Protein AF-A0A497Q535-F1 (afdb_monomer_lite)

Radius of gyration: 30.74 Å; chains: 1; bounding box: 78×34×90 Å

Secondary structure (DSSP, 8-state):
---SSEEE---HHHHHHHHHHHHHHHHHHHHHHHHHTTSTTT-HHHHHHHHHHHHHHHHHHHHHHHHHHHTTEEEPPP--EEEEEEE-HHHHHHHHHHHHHHTTTTS----HHHHHHHHHHHHHHHHHHHHHHHH-GGGGGGHHHHHHHHHHHHHHHHHHHHHHHS--HHHHHT----HHHHHHHHHHHHT-TTEEEEEEEEEEEEETTEEEEEEEEEEEEETT-TTTEEEEEEEETTEEEEEEEEETTT--EEEEE-SS-HHHHHHHHHHHHHHHHHHHHT-THHHHHHHHHTT---SSGGGG---------

Sequence (313 aa):
MEDGPVTYTSLTRYYAVLFMALLVLGLVGLDLARYGLVVLGLDPAMWLAESIAVLLCVTITSAVIANRMRGLLSYSEPEWRFEVREVSLREYSSMVHEYRRAYVHMLRHVDLPLLVTAAVVAVTAVLFPFGLLSVSPYSLQYAPLVFGVLVIVYGLVVSRFAYRAFPTAASEALSFTPVSSLRHGVQLLSHNPAISWWGVRVRIGEHEGYFTLRDATPLGRIEGIEANVEVEIQMEGSQPALARARIVSTGEVFETEIRDSPAEALRETLVRAVIAYAKSCRDPSIVADSASDLGIQTSTELISFREPDGSKE

Structure (mmCIF, N/CA/C/O backbone):
data_AF-A0A497Q535-F1
#
_entry.id   AF-A0A497Q535-F1
#
loop_
_atom_site.group_PDB
_atom_site.id
_atom_site.type_symbol
_atom_site.label_atom_id
_atom_site.label_alt_id
_atom_site.label_comp_id
_atom_site.label_asym_id
_atom_site.label_entity_id
_atom_site.label_seq_id
_atom_site.pdbx_PDB_ins_code
_atom_site.Cartn_x
_atom_site.Cartn_y
_atom_site.Cartn_z
_atom_site.occupancy
_atom_site.B_iso_or_equiv
_atom_site.auth_seq_id
_atom_site.auth_comp_id
_atom_site.auth_asym_id
_atom_site.auth_atom_id
_atom_site.pdbx_PDB_model_num
ATOM 1 N N . MET A 1 1 ? -26.536 -10.804 -15.332 1.00 39.44 1 MET A N 1
ATOM 2 C CA . MET A 1 1 ? -26.208 -11.174 -13.941 1.00 39.44 1 MET A CA 1
ATOM 3 C C . MET A 1 1 ? -24.893 -10.484 -13.630 1.00 39.44 1 MET A C 1
ATOM 5 O O . MET A 1 1 ? -23.843 -11.057 -13.882 1.00 39.44 1 MET A O 1
ATOM 9 N N . GLU A 1 2 ? -24.974 -9.212 -13.245 1.00 45.31 2 GLU A N 1
ATOM 10 C CA . GLU A 1 2 ? -23.840 -8.294 -13.029 1.00 45.31 2 GLU A CA 1
ATOM 11 C C . GLU A 1 2 ? -24.088 -7.437 -11.773 1.00 45.31 2 GLU A C 1
ATOM 13 O O . GLU A 1 2 ? -23.758 -6.260 -11.753 1.00 45.31 2 GLU A O 1
ATOM 18 N N . ASP A 1 3 ? -24.679 -8.000 -10.718 1.00 54.44 3 ASP A N 1
ATOM 19 C CA . ASP A 1 3 ? -25.081 -7.201 -9.546 1.00 54.44 3 ASP A CA 1
ATOM 20 C C . ASP A 1 3 ? -24.072 -7.276 -8.386 1.00 54.44 3 ASP A C 1
ATOM 22 O O . ASP A 1 3 ? -24.399 -6.982 -7.247 1.00 54.44 3 ASP A O 1
ATOM 26 N N . GLY A 1 4 ? -22.808 -7.612 -8.666 1.00 63.75 4 GLY A N 1
ATOM 27 C CA . GLY A 1 4 ? -21.749 -7.490 -7.663 1.00 63.75 4 GLY A CA 1
ATOM 28 C C . GLY A 1 4 ? -21.353 -6.018 -7.431 1.00 63.75 4 GLY A C 1
ATOM 29 O O . GLY A 1 4 ? -21.356 -5.233 -8.380 1.00 63.75 4 GLY A O 1
ATOM 30 N N . PRO A 1 5 ? -20.901 -5.626 -6.221 1.00 71.12 5 PRO A N 1
ATOM 31 C CA . PRO A 1 5 ? -20.499 -4.248 -5.882 1.00 71.12 5 PRO A CA 1
ATOM 32 C C . PRO A 1 5 ? -19.316 -3.706 -6.705 1.00 71.12 5 PRO A C 1
ATOM 34 O O . PRO A 1 5 ? -18.979 -2.521 -6.624 1.00 71.12 5 PRO A O 1
ATOM 37 N N . VAL A 1 6 ? -18.670 -4.564 -7.501 1.00 74.50 6 VAL A N 1
ATOM 38 C CA . VAL A 1 6 ? -17.557 -4.206 -8.378 1.00 74.50 6 VAL A CA 1
ATOM 39 C C . VAL A 1 6 ? -17.853 -4.617 -9.804 1.00 74.50 6 VAL A C 1
ATOM 41 O O . VAL A 1 6 ? -17.961 -5.802 -10.117 1.00 74.50 6 VAL A O 1
ATOM 44 N N . THR A 1 7 ? -17.890 -3.625 -10.689 1.00 76.75 7 THR A N 1
ATOM 45 C CA . THR A 1 7 ? -17.967 -3.857 -12.129 1.00 76.75 7 THR A CA 1
ATOM 46 C C . THR A 1 7 ? -16.582 -3.695 -12.749 1.00 76.75 7 THR A C 1
ATOM 48 O O . THR A 1 7 ? -15.880 -2.695 -12.557 1.00 76.75 7 THR A O 1
ATOM 51 N N . TYR A 1 8 ? -16.158 -4.712 -13.500 1.00 72.88 8 TYR A N 1
ATOM 52 C CA . TYR A 1 8 ? -14.887 -4.696 -14.216 1.00 72.88 8 TYR A CA 1
ATOM 53 C C . TYR A 1 8 ? -15.137 -4.296 -15.665 1.00 72.88 8 TYR A C 1
ATOM 55 O O . TYR A 1 8 ? -15.631 -5.085 -16.467 1.00 72.88 8 TYR A O 1
ATOM 63 N N . THR A 1 9 ? -14.748 -3.079 -16.036 1.00 78.31 9 THR A N 1
ATOM 64 C CA . THR A 1 9 ? -14.637 -2.739 -17.456 1.00 78.31 9 THR A CA 1
ATOM 65 C C . THR A 1 9 ? -13.397 -3.400 -18.062 1.00 78.31 9 THR A C 1
ATOM 67 O O . THR A 1 9 ? -12.381 -3.615 -17.399 1.00 78.31 9 THR A O 1
ATOM 70 N N . SER A 1 10 ? -13.475 -3.760 -19.346 1.00 81.25 10 SER A N 1
ATOM 71 C CA . SER A 1 10 ? -12.372 -4.428 -20.043 1.00 81.25 10 SER A CA 1
ATOM 72 C C . SER A 1 10 ? -11.093 -3.576 -20.034 1.00 81.25 10 SER A C 1
ATOM 74 O O . SER A 1 10 ? -11.033 -2.501 -20.632 1.00 81.25 10 SER A O 1
ATOM 76 N N . LEU A 1 11 ? -10.035 -4.098 -19.407 1.00 85.56 11 LEU A N 1
ATOM 77 C CA . LEU A 1 11 ? -8.715 -3.458 -19.325 1.00 85.56 11 LEU A CA 1
ATOM 78 C C . LEU A 1 11 ? -7.833 -3.705 -20.564 1.00 85.56 11 LEU A C 1
ATOM 80 O O . LEU A 1 11 ? -6.750 -3.130 -20.679 1.00 85.56 11 LEU A O 1
ATOM 84 N N . THR A 1 12 ? -8.280 -4.533 -21.515 1.00 88.19 12 THR A N 1
ATOM 85 C CA . THR A 1 12 ? -7.479 -5.006 -22.659 1.00 88.19 12 THR A CA 1
ATOM 86 C C . THR A 1 12 ? -6.885 -3.866 -23.487 1.00 88.19 12 THR A C 1
ATOM 88 O O . THR A 1 12 ? -5.721 -3.925 -23.879 1.00 88.19 12 THR A O 1
ATOM 91 N N . ARG A 1 13 ? -7.650 -2.788 -23.708 1.00 89.56 13 ARG A N 1
ATOM 92 C CA . ARG A 1 13 ? -7.179 -1.617 -24.470 1.00 89.56 13 ARG A CA 1
ATOM 93 C C . ARG A 1 13 ? -5.983 -0.941 -23.799 1.00 89.56 13 ARG A C 1
ATOM 95 O O . ARG A 1 13 ? -5.048 -0.544 -24.483 1.00 89.56 13 ARG A O 1
ATOM 102 N N . TYR A 1 14 ? -5.977 -0.856 -22.472 1.00 90.19 14 TYR A N 1
ATOM 103 C CA . TYR A 1 14 ? -4.883 -0.232 -21.732 1.00 90.19 14 TYR A CA 1
ATOM 104 C C . TYR A 1 14 ? -3.646 -1.117 -21.668 1.00 90.19 14 TYR A C 1
ATOM 106 O O . TYR A 1 14 ? -2.541 -0.594 -21.758 1.00 90.19 14 TYR A O 1
ATOM 114 N N . TYR A 1 15 ? -3.810 -2.441 -21.591 1.00 91.94 15 TYR A N 1
ATOM 115 C CA . TYR A 1 15 ? -2.679 -3.359 -21.741 1.00 91.94 15 TYR A CA 1
ATOM 116 C C . TYR A 1 15 ? -2.015 -3.216 -23.115 1.00 91.94 15 TYR A C 1
ATOM 118 O O . TYR A 1 15 ? -0.790 -3.167 -23.187 1.00 91.94 15 TYR A O 1
ATOM 126 N N . ALA A 1 16 ? -2.802 -3.072 -24.187 1.00 93.44 16 ALA A N 1
ATOM 127 C CA . ALA A 1 16 ? -2.270 -2.821 -25.525 1.00 93.44 16 ALA A CA 1
ATOM 128 C C . ALA A 1 16 ? -1.540 -1.468 -25.612 1.00 93.44 16 ALA A C 1
ATOM 130 O O . ALA A 1 16 ? -0.423 -1.409 -26.121 1.00 93.44 16 ALA A O 1
ATOM 131 N N . VAL A 1 17 ? -2.124 -0.393 -25.067 1.00 94.94 17 VAL A N 1
ATOM 132 C CA . VAL A 1 17 ? -1.485 0.936 -25.028 1.00 94.94 17 VAL A CA 1
ATOM 133 C C . VAL A 1 17 ? -0.189 0.911 -24.215 1.00 94.94 17 VAL A C 1
ATOM 135 O O . VAL A 1 17 ? 0.820 1.435 -24.679 1.00 94.94 17 VAL A O 1
ATOM 138 N N . LEU A 1 18 ? -0.186 0.272 -23.040 1.00 94.88 18 LEU A N 1
ATOM 139 C CA . LEU A 1 18 ? 1.007 0.107 -22.209 1.00 94.88 18 LEU A CA 1
ATOM 140 C C . LEU A 1 18 ? 2.099 -0.646 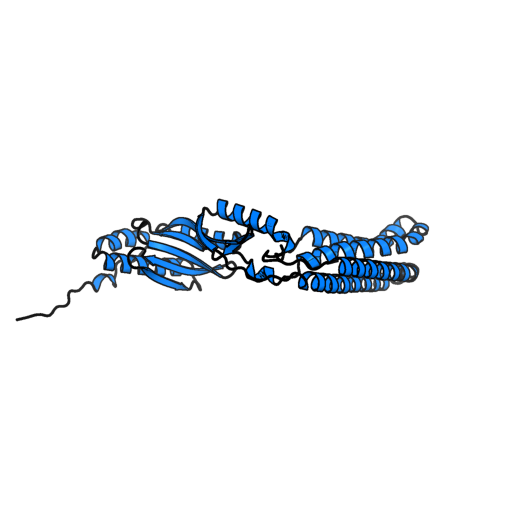-22.966 1.00 94.88 18 LEU A C 1
ATOM 142 O O . LEU A 1 18 ? 3.237 -0.192 -23.011 1.00 94.88 18 LEU A O 1
ATOM 146 N N . PHE A 1 19 ? 1.748 -1.770 -23.587 1.00 95.75 19 PHE A N 1
ATOM 147 C CA . PHE A 1 19 ? 2.687 -2.575 -24.357 1.00 95.75 19 PHE A CA 1
ATOM 148 C C . PHE A 1 19 ? 3.310 -1.776 -25.508 1.00 95.75 19 PHE A C 1
ATOM 150 O O . PHE A 1 19 ? 4.532 -1.735 -25.634 1.00 95.75 19 PHE A O 1
ATOM 157 N N . MET A 1 20 ? 2.489 -1.074 -26.293 1.00 97.06 20 MET A N 1
ATOM 158 C CA . MET A 1 20 ? 2.971 -0.230 -27.389 1.00 97.06 20 MET A CA 1
ATOM 159 C C . MET A 1 20 ? 3.859 0.915 -26.888 1.00 97.06 20 MET A C 1
ATOM 161 O O . MET A 1 20 ? 4.908 1.170 -27.474 1.00 97.06 20 MET A O 1
ATOM 165 N N . ALA A 1 21 ? 3.487 1.573 -25.787 1.00 96.50 21 ALA A N 1
ATOM 166 C CA . ALA A 1 21 ? 4.286 2.643 -25.195 1.00 96.50 21 ALA A CA 1
ATOM 167 C C . ALA A 1 21 ? 5.658 2.140 -24.718 1.00 96.50 21 ALA A C 1
ATOM 169 O O . ALA A 1 21 ? 6.674 2.777 -24.991 1.00 96.50 21 ALA A O 1
ATOM 170 N N . LEU A 1 22 ? 5.703 0.980 -24.054 1.00 97.25 22 LEU A N 1
ATOM 171 C CA . LEU A 1 22 ? 6.956 0.372 -23.606 1.00 97.25 22 LEU A CA 1
ATOM 172 C C . LEU A 1 22 ? 7.838 -0.065 -24.778 1.00 97.25 22 LEU A C 1
ATOM 174 O O . LEU A 1 22 ? 9.047 0.137 -24.714 1.00 97.25 22 LEU A O 1
ATOM 178 N N . LEU A 1 23 ? 7.259 -0.603 -25.856 1.00 96.94 23 LEU A N 1
ATOM 179 C CA . LEU A 1 23 ? 8.013 -0.929 -27.069 1.00 96.94 23 LEU A CA 1
ATOM 180 C C . LEU A 1 23 ? 8.641 0.316 -27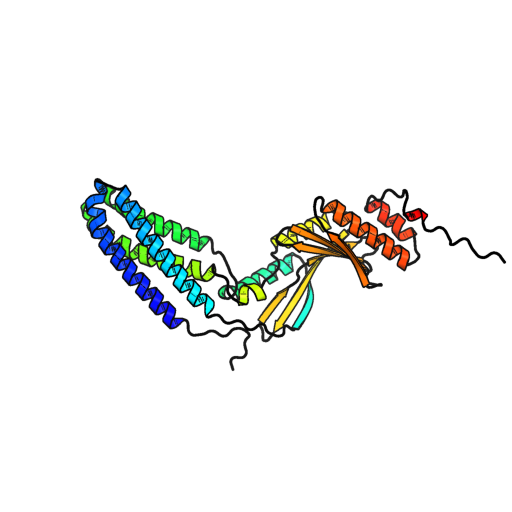.699 1.00 96.94 23 LEU A C 1
ATOM 182 O O . LEU A 1 23 ? 9.832 0.307 -28.000 1.00 96.94 23 LEU A O 1
ATOM 186 N N . VAL A 1 24 ? 7.869 1.394 -27.865 1.00 97.38 24 VAL A N 1
ATOM 187 C CA . VAL A 1 24 ? 8.379 2.655 -28.425 1.00 97.38 24 VAL A CA 1
ATOM 188 C C . VAL A 1 24 ? 9.492 3.226 -27.546 1.00 97.38 24 VAL A C 1
ATOM 190 O O . VAL A 1 24 ? 10.554 3.562 -28.061 1.00 97.38 24 VAL A O 1
ATOM 193 N N . LEU A 1 25 ? 9.303 3.281 -26.224 1.00 96.25 25 LEU A N 1
ATOM 194 C CA . LEU A 1 25 ? 10.328 3.785 -25.303 1.00 96.25 25 LEU A CA 1
ATOM 195 C C . LEU A 1 25 ? 11.566 2.879 -25.244 1.00 96.25 25 LEU A C 1
ATOM 197 O O . LEU A 1 25 ? 12.679 3.383 -25.126 1.00 96.25 25 LEU A O 1
ATOM 201 N N . GLY A 1 26 ? 11.399 1.562 -25.383 1.00 96.19 26 GLY A N 1
ATOM 202 C CA . GLY A 1 26 ? 12.509 0.620 -25.510 1.00 96.19 26 GLY A CA 1
ATOM 203 C C . GLY A 1 26 ? 13.321 0.842 -26.788 1.00 96.19 26 GLY A C 1
ATOM 204 O O . GLY A 1 26 ? 14.549 0.820 -26.738 1.00 96.19 26 GLY A O 1
ATOM 205 N N . LEU A 1 27 ? 12.657 1.120 -27.917 1.00 96.81 27 LEU A N 1
ATOM 206 C CA . LEU A 1 27 ? 13.319 1.473 -29.179 1.00 96.81 27 LEU A CA 1
ATOM 207 C C . LEU A 1 27 ? 14.042 2.822 -29.094 1.00 96.81 27 LEU A C 1
ATOM 209 O O . LEU A 1 27 ? 15.171 2.925 -29.565 1.00 96.81 27 LEU A O 1
ATOM 213 N N . VAL A 1 28 ? 13.433 3.827 -28.455 1.00 94.94 28 VAL A N 1
ATOM 214 C CA . VAL A 1 28 ? 14.083 5.121 -28.182 1.00 94.94 28 VAL A CA 1
ATOM 215 C C . VAL A 1 28 ? 15.311 4.930 -27.294 1.00 94.94 28 VAL A C 1
ATOM 217 O O . VAL A 1 28 ? 16.370 5.466 -27.598 1.00 94.94 28 VAL A O 1
ATOM 220 N N . GLY A 1 29 ? 15.203 4.129 -26.230 1.00 93.94 29 GLY A N 1
ATOM 221 C CA . GLY A 1 29 ? 16.333 3.811 -25.359 1.00 93.94 29 GLY A CA 1
ATOM 222 C C . GLY A 1 29 ? 17.455 3.086 -26.102 1.00 93.94 29 GLY A C 1
ATOM 223 O O . GLY A 1 29 ? 18.624 3.402 -25.908 1.00 93.94 29 GLY A O 1
ATOM 224 N N . LEU A 1 30 ? 17.109 2.152 -26.989 1.00 94.62 30 LEU A N 1
ATOM 225 C CA . LEU A 1 30 ? 18.071 1.463 -27.847 1.00 94.62 30 LEU A CA 1
ATOM 226 C C . LEU A 1 30 ? 18.795 2.441 -28.779 1.00 94.62 30 LEU A C 1
ATOM 228 O O . LEU A 1 30 ? 20.015 2.362 -28.899 1.00 94.62 30 LEU A O 1
ATOM 232 N N . ASP A 1 31 ? 18.069 3.345 -29.436 1.00 93.75 31 ASP A N 1
ATOM 233 C CA . ASP A 1 31 ? 18.665 4.331 -30.339 1.00 93.75 31 ASP A CA 1
ATOM 234 C C . ASP A 1 31 ? 19.577 5.300 -29.577 1.00 93.75 31 ASP A C 1
ATOM 236 O O . ASP A 1 31 ? 20.737 5.479 -29.939 1.00 93.75 31 ASP A O 1
ATOM 240 N N . LEU A 1 32 ? 19.110 5.807 -28.434 1.00 91.94 32 LEU A N 1
ATOM 241 C CA . LEU A 1 32 ? 19.900 6.651 -27.542 1.00 91.94 32 LEU A CA 1
ATOM 242 C C . LEU A 1 32 ? 21.183 5.945 -27.086 1.00 91.94 32 LEU A C 1
ATOM 244 O O . LEU A 1 32 ? 22.266 6.518 -27.160 1.00 91.94 32 LEU A O 1
ATOM 248 N N . ALA A 1 33 ? 21.096 4.669 -26.708 1.00 91.69 33 ALA A N 1
ATOM 249 C CA . ALA A 1 33 ? 22.262 3.887 -26.317 1.00 91.69 33 ALA A CA 1
ATOM 250 C C . ALA A 1 33 ? 23.247 3.647 -27.465 1.00 91.69 33 ALA A C 1
ATOM 252 O O . ALA A 1 33 ? 24.448 3.571 -27.218 1.00 91.69 33 ALA A O 1
ATOM 253 N N . ARG A 1 34 ? 22.799 3.575 -28.724 1.00 90.44 34 ARG A N 1
ATOM 254 C CA . ARG A 1 34 ? 23.726 3.481 -29.865 1.00 90.44 34 ARG A CA 1
ATOM 255 C C . ARG A 1 34 ? 24.614 4.714 -29.987 1.00 90.44 34 ARG A C 1
ATOM 257 O O . ARG A 1 34 ? 25.789 4.553 -30.297 1.00 90.44 34 ARG A O 1
ATOM 264 N N . TYR A 1 35 ? 24.077 5.908 -29.746 1.00 87.00 35 TYR A N 1
ATOM 265 C CA . TYR A 1 35 ? 24.844 7.152 -29.844 1.00 87.00 35 TYR A CA 1
ATOM 266 C C . TYR A 1 35 ? 25.603 7.466 -28.552 1.00 87.00 35 TYR A C 1
ATOM 268 O O . TYR A 1 35 ? 26.806 7.721 -28.595 1.00 87.00 35 TYR A O 1
ATOM 276 N N . GLY A 1 36 ? 24.935 7.381 -27.400 1.00 84.75 36 GLY A N 1
ATOM 277 C CA . GLY A 1 36 ? 25.512 7.728 -26.100 1.00 84.75 36 GLY A CA 1
ATOM 278 C C . GLY A 1 36 ? 26.689 6.833 -25.708 1.00 84.75 36 GLY A C 1
ATOM 279 O O . GLY A 1 36 ? 27.683 7.308 -25.160 1.00 84.75 36 GLY A O 1
ATOM 280 N N . LEU A 1 37 ? 26.649 5.542 -26.063 1.00 84.31 37 LEU A N 1
ATOM 281 C CA . LEU A 1 37 ? 27.722 4.613 -25.700 1.00 84.31 37 LEU A CA 1
ATOM 282 C C . LEU A 1 37 ? 29.021 4.815 -26.490 1.00 84.31 37 LEU A C 1
ATOM 284 O O . LEU A 1 37 ? 30.080 4.413 -26.012 1.00 84.31 37 LEU A O 1
ATOM 288 N N . VAL A 1 38 ? 28.976 5.475 -27.652 1.00 82.19 38 VAL A N 1
ATOM 289 C CA . VAL A 1 38 ? 30.185 5.825 -28.423 1.00 82.19 38 VAL A CA 1
ATOM 290 C C . VAL A 1 38 ? 31.044 6.838 -27.664 1.00 82.19 38 VAL A C 1
ATOM 292 O O . VAL A 1 38 ? 32.270 6.806 -27.753 1.00 82.19 38 VAL A O 1
ATOM 295 N N . VAL A 1 39 ? 30.407 7.713 -26.885 1.00 80.62 39 VAL A N 1
ATOM 296 C CA . VAL A 1 39 ? 31.058 8.807 -26.149 1.00 80.62 39 VAL A CA 1
ATOM 297 C C . VAL A 1 39 ? 31.246 8.456 -24.666 1.00 80.62 39 VAL A C 1
ATOM 299 O O . VAL A 1 39 ? 31.831 9.230 -23.916 1.00 80.62 39 VAL A O 1
ATOM 302 N N . LEU A 1 40 ? 30.844 7.252 -24.236 1.00 81.88 40 LEU A N 1
ATOM 303 C CA . LEU A 1 40 ? 30.865 6.820 -22.831 1.00 81.88 40 LEU A CA 1
ATOM 304 C C . LEU A 1 40 ? 32.239 6.963 -22.158 1.00 81.88 40 LEU A C 1
ATOM 306 O O . LEU A 1 40 ? 32.320 7.292 -20.978 1.00 81.88 40 LEU A O 1
ATOM 310 N N . GLY A 1 41 ? 33.321 6.718 -22.904 1.00 76.69 41 GLY A N 1
ATOM 311 C CA . GLY A 1 41 ? 34.690 6.858 -22.397 1.00 76.69 41 GLY A CA 1
ATOM 312 C C . GLY A 1 41 ? 35.157 8.309 -22.227 1.00 76.69 41 GLY A C 1
ATOM 313 O O . GLY A 1 41 ? 36.135 8.544 -21.523 1.00 76.69 41 GLY A O 1
ATOM 314 N N . LEU A 1 42 ? 34.480 9.266 -22.867 1.00 84.62 42 LEU A N 1
ATOM 315 C CA . LEU A 1 42 ? 34.801 10.695 -22.828 1.00 84.62 42 LEU A CA 1
ATOM 316 C C . LEU A 1 42 ? 33.918 11.443 -21.823 1.00 84.62 42 LEU A C 1
ATOM 318 O O . LEU A 1 42 ? 34.428 12.271 -21.074 1.00 84.62 42 LEU A O 1
ATOM 322 N N . ASP A 1 43 ? 32.619 11.135 -21.792 1.00 87.94 43 ASP A N 1
ATOM 323 C CA . ASP A 1 43 ? 31.658 11.757 -20.881 1.00 87.94 43 ASP A CA 1
ATOM 324 C C . ASP A 1 43 ? 30.682 10.719 -20.289 1.00 87.94 43 ASP A C 1
ATOM 326 O O . ASP A 1 43 ? 29.577 10.504 -20.800 1.00 87.94 43 ASP A O 1
ATOM 330 N N . PRO A 1 44 ? 31.063 10.052 -19.185 1.00 88.38 44 PRO A N 1
ATOM 331 C CA . PRO A 1 44 ? 30.187 9.097 -18.515 1.00 88.38 44 PRO A CA 1
ATOM 332 C C . PRO A 1 44 ? 28.991 9.769 -17.824 1.00 88.38 44 PRO A C 1
ATOM 334 O O . PRO A 1 44 ? 27.985 9.104 -17.569 1.00 88.38 44 PRO A O 1
ATOM 337 N N . ALA A 1 45 ? 29.073 11.070 -17.518 1.00 91.25 45 ALA A N 1
ATOM 338 C CA . ALA A 1 45 ? 27.982 11.798 -16.879 1.00 91.25 45 ALA A CA 1
ATOM 339 C C . ALA A 1 45 ? 26.819 12.013 -17.855 1.00 91.25 45 ALA A C 1
ATOM 341 O O . ALA A 1 45 ? 25.659 11.873 -17.459 1.00 91.25 45 ALA A O 1
ATOM 342 N N . MET A 1 46 ? 27.122 12.264 -19.132 1.00 90.50 46 MET A N 1
ATOM 343 C CA . MET A 1 46 ? 26.117 12.370 -20.192 1.00 90.50 46 MET A CA 1
ATOM 344 C C . MET A 1 46 ? 25.296 11.080 -20.328 1.00 90.50 46 MET A C 1
ATOM 346 O O . MET A 1 46 ? 24.068 11.134 -20.294 1.00 90.50 46 MET A O 1
ATOM 350 N N . TRP A 1 47 ? 25.952 9.913 -20.357 1.00 92.31 47 TRP A N 1
ATOM 351 C CA . TRP A 1 47 ? 25.261 8.615 -20.391 1.00 92.31 47 TRP A CA 1
ATOM 352 C C . TRP A 1 47 ? 24.328 8.408 -19.192 1.00 92.31 47 TRP A C 1
ATOM 354 O O . TRP A 1 47 ? 23.189 7.960 -19.357 1.00 92.31 47 TRP A O 1
ATOM 364 N N . LEU A 1 48 ? 24.793 8.736 -17.980 1.00 92.50 48 LEU A N 1
ATOM 365 C CA . LEU A 1 48 ? 23.974 8.637 -16.771 1.00 92.50 48 LEU A CA 1
ATOM 366 C C . LEU A 1 48 ? 22.735 9.533 -16.873 1.00 92.50 48 LEU A C 1
ATOM 368 O O . LEU A 1 48 ? 21.628 9.070 -16.598 1.00 92.50 48 LEU A O 1
ATOM 372 N N . ALA A 1 49 ? 22.907 10.789 -17.292 1.00 93.19 49 ALA A N 1
ATOM 373 C CA . ALA A 1 49 ? 21.814 11.746 -17.423 1.00 93.19 49 ALA A CA 1
ATOM 374 C C . ALA A 1 49 ? 20.766 11.285 -18.447 1.00 93.19 49 ALA A C 1
ATOM 376 O O . ALA A 1 49 ? 19.572 11.262 -18.141 1.00 93.19 49 ALA A O 1
ATOM 377 N N . GLU A 1 50 ? 21.204 10.857 -19.631 1.00 93.31 50 GLU A N 1
ATOM 378 C CA . GLU A 1 50 ? 20.316 10.374 -20.690 1.00 93.31 50 GLU A CA 1
ATOM 379 C C . GLU A 1 50 ? 19.584 9.086 -20.288 1.00 93.31 50 GLU A C 1
ATOM 381 O O . GLU A 1 50 ? 18.369 8.969 -20.474 1.00 93.31 50 GLU A O 1
ATOM 386 N N . SER A 1 51 ? 20.288 8.142 -19.658 1.00 94.25 51 SER A N 1
ATOM 387 C CA . SER A 1 51 ? 19.685 6.895 -19.177 1.00 94.25 51 SER A CA 1
ATOM 388 C C . SER A 1 51 ? 18.626 7.155 -18.106 1.00 94.25 51 SER A C 1
ATOM 390 O O . SER A 1 51 ? 17.535 6.584 -18.154 1.00 94.25 51 SER A O 1
ATOM 392 N N . ILE A 1 52 ? 18.919 8.045 -17.151 1.00 95.50 52 ILE A N 1
ATOM 393 C CA . ILE A 1 52 ? 17.965 8.451 -16.113 1.00 95.50 52 ILE A CA 1
ATOM 394 C C . ILE A 1 52 ? 16.752 9.140 -16.743 1.00 95.50 52 ILE A C 1
ATOM 396 O O . ILE A 1 52 ? 15.625 8.842 -16.350 1.00 95.50 52 ILE A O 1
ATOM 400 N N . ALA A 1 53 ? 16.950 10.007 -17.740 1.00 96.12 53 ALA A N 1
ATOM 401 C CA . ALA A 1 53 ? 15.852 10.667 -18.442 1.00 96.12 53 ALA A CA 1
ATOM 402 C C . ALA A 1 53 ? 14.912 9.652 -19.117 1.00 96.12 53 ALA A C 1
ATOM 404 O O . ALA A 1 53 ? 13.694 9.739 -18.946 1.00 96.12 53 ALA A O 1
ATOM 405 N N . VAL A 1 54 ? 15.456 8.636 -19.798 1.00 96.69 54 VAL A N 1
ATOM 406 C CA . VAL A 1 54 ? 14.656 7.552 -20.400 1.00 96.69 54 VAL A CA 1
ATOM 407 C C . VAL A 1 54 ? 13.873 6.782 -19.330 1.00 96.69 54 VAL A C 1
ATOM 409 O O . VAL A 1 54 ? 12.666 6.572 -19.480 1.00 96.69 54 VAL A O 1
ATOM 412 N N . LEU A 1 55 ? 14.518 6.399 -18.223 1.00 97.38 55 LEU A N 1
ATOM 413 C CA . LEU A 1 55 ? 13.855 5.683 -17.125 1.00 97.38 55 LEU A CA 1
ATOM 414 C C . LEU A 1 55 ? 12.758 6.528 -16.455 1.00 97.38 55 LEU A C 1
ATOM 416 O O . LEU A 1 55 ? 11.692 6.003 -16.121 1.00 97.38 55 LEU A O 1
ATOM 420 N N . LEU A 1 56 ? 12.964 7.839 -16.307 1.00 97.69 56 LEU A N 1
ATOM 421 C CA . LEU A 1 56 ? 11.942 8.768 -15.820 1.00 97.69 56 LEU A CA 1
ATOM 422 C C . LEU A 1 56 ? 10.753 8.848 -16.783 1.00 97.69 56 LEU A C 1
ATOM 424 O O . LEU A 1 56 ? 9.609 8.733 -16.340 1.00 97.69 56 LEU A O 1
ATOM 428 N N . CYS A 1 57 ? 10.991 8.961 -18.092 1.00 97.75 57 CYS A N 1
ATOM 429 C CA . CYS A 1 57 ? 9.928 8.942 -19.100 1.00 97.75 57 CYS A CA 1
ATOM 430 C C . CYS A 1 57 ? 9.108 7.644 -19.053 1.00 97.75 57 CYS A C 1
ATOM 432 O O . CYS A 1 57 ? 7.874 7.691 -19.088 1.00 97.75 57 CYS A O 1
ATOM 434 N N . VAL A 1 58 ? 9.768 6.490 -18.913 1.00 97.56 58 VAL A N 1
ATOM 435 C CA . VAL A 1 58 ? 9.093 5.193 -18.733 1.00 97.56 58 VAL A CA 1
ATOM 436 C C . VAL A 1 58 ? 8.283 5.161 -17.446 1.00 97.56 58 VAL A C 1
ATOM 438 O O . VAL A 1 58 ? 7.145 4.688 -17.463 1.00 97.56 58 VAL A O 1
ATOM 441 N N . THR A 1 59 ? 8.826 5.691 -16.351 1.00 97.62 59 THR A N 1
ATOM 442 C CA . THR A 1 59 ? 8.145 5.744 -15.052 1.00 97.62 59 THR A CA 1
ATOM 443 C C . THR A 1 59 ? 6.874 6.574 -15.131 1.00 97.62 59 THR A C 1
ATOM 445 O O . THR A 1 59 ? 5.806 6.086 -14.768 1.00 97.62 59 THR A O 1
ATOM 448 N N . ILE A 1 60 ? 6.968 7.796 -15.661 1.00 97.56 60 ILE A N 1
ATOM 449 C CA . ILE A 1 60 ? 5.832 8.711 -15.809 1.00 97.56 60 ILE A CA 1
ATOM 450 C C . ILE A 1 60 ? 4.768 8.078 -16.706 1.00 97.56 60 ILE A C 1
ATOM 452 O O . ILE A 1 60 ? 3.603 8.001 -16.320 1.00 97.56 60 ILE A O 1
ATOM 456 N N . THR A 1 61 ? 5.162 7.558 -17.870 1.00 97.00 61 THR A N 1
ATOM 457 C CA . THR A 1 61 ? 4.226 6.950 -18.827 1.00 97.00 61 THR A CA 1
ATOM 458 C C . THR A 1 61 ? 3.518 5.738 -18.218 1.00 97.00 61 THR A C 1
ATOM 460 O O . THR A 1 61 ? 2.290 5.644 -18.256 1.00 97.00 61 THR A O 1
ATOM 463 N N . SER A 1 62 ? 4.276 4.838 -17.586 1.00 96.06 62 SER A N 1
ATOM 464 C CA . SER A 1 62 ? 3.740 3.642 -16.928 1.00 96.06 62 SER A CA 1
ATOM 465 C C . SER A 1 62 ? 2.804 3.999 -15.775 1.00 96.06 62 SER A C 1
ATOM 467 O O . SER A 1 62 ? 1.741 3.395 -15.641 1.00 96.06 62 SER A O 1
ATOM 469 N N . ALA A 1 63 ? 3.165 4.998 -14.966 1.00 95.19 63 ALA A N 1
ATOM 470 C CA . ALA A 1 63 ? 2.353 5.467 -13.851 1.00 95.19 63 ALA A CA 1
ATOM 471 C C . ALA A 1 63 ? 1.044 6.111 -14.326 1.00 95.19 63 ALA A C 1
ATOM 473 O O . ALA A 1 63 ? -0.018 5.798 -13.793 1.00 95.19 63 ALA A O 1
ATOM 474 N N . VAL A 1 64 ? 1.084 6.952 -15.364 1.00 95.81 64 VAL A N 1
ATOM 475 C CA . VAL A 1 64 ? -0.117 7.579 -15.937 1.00 95.81 64 VAL A CA 1
ATOM 476 C C . VAL A 1 64 ? -1.081 6.523 -16.478 1.00 95.81 64 VAL A C 1
ATOM 478 O O . VAL A 1 64 ? -2.276 6.573 -16.176 1.00 95.81 64 VAL A O 1
ATOM 481 N N . ILE A 1 65 ? -0.578 5.544 -17.235 1.00 94.75 65 ILE A N 1
ATOM 482 C CA . ILE A 1 65 ? -1.411 4.464 -17.778 1.00 94.75 65 ILE A CA 1
ATOM 483 C C . ILE A 1 65 ? -1.982 3.608 -16.643 1.00 94.75 65 ILE A C 1
ATOM 485 O O . ILE A 1 65 ? -3.187 3.365 -16.617 1.00 94.75 65 ILE A O 1
ATOM 489 N N . ALA A 1 66 ? -1.157 3.209 -15.670 1.00 93.06 66 ALA A N 1
ATOM 490 C CA . ALA A 1 66 ? -1.598 2.419 -14.522 1.00 93.06 66 ALA A CA 1
ATOM 491 C C . ALA A 1 66 ? -2.662 3.144 -13.680 1.00 93.06 66 ALA A C 1
ATOM 493 O O . ALA A 1 66 ? -3.638 2.521 -13.264 1.00 93.06 66 ALA A O 1
ATOM 494 N N . ASN A 1 67 ? -2.519 4.457 -13.479 1.00 91.94 67 ASN A N 1
ATOM 495 C CA . ASN A 1 67 ? -3.514 5.278 -12.790 1.00 91.94 67 ASN A CA 1
ATOM 496 C C . ASN A 1 67 ? -4.848 5.303 -13.554 1.00 91.94 67 ASN A C 1
ATOM 498 O O . ASN A 1 67 ? -5.912 5.106 -12.973 1.00 91.94 67 ASN A O 1
ATOM 502 N N . ARG A 1 68 ? -4.806 5.471 -14.883 1.00 91.62 68 ARG A N 1
ATOM 503 C CA . ARG A 1 68 ? -6.016 5.424 -15.720 1.00 91.62 68 ARG A CA 1
ATOM 504 C C . ARG A 1 68 ? -6.686 4.053 -15.703 1.00 91.62 68 ARG A C 1
ATOM 506 O O . ARG A 1 68 ? -7.905 3.996 -15.617 1.00 91.62 68 ARG A O 1
ATOM 513 N N . MET A 1 69 ? -5.909 2.970 -15.729 1.00 88.81 69 MET A N 1
ATOM 514 C CA . MET A 1 69 ? -6.433 1.608 -15.569 1.00 88.81 69 MET A CA 1
ATOM 515 C C . MET A 1 69 ? -7.118 1.422 -14.218 1.00 88.81 69 MET A C 1
ATOM 517 O O . MET A 1 69 ? -8.173 0.801 -14.143 1.00 88.81 69 MET A O 1
ATOM 521 N N . ARG A 1 70 ? -6.535 1.975 -13.152 1.00 86.06 70 ARG A N 1
ATOM 522 C CA . ARG A 1 70 ? -7.112 1.913 -11.809 1.00 86.06 70 ARG A CA 1
ATOM 523 C C . ARG A 1 70 ? -8.405 2.701 -11.670 1.00 86.06 70 ARG A C 1
ATOM 525 O O . ARG A 1 70 ? -9.315 2.215 -11.008 1.00 86.06 70 ARG A O 1
ATOM 532 N N . GLY A 1 71 ? -8.514 3.848 -12.336 1.00 83.62 71 GLY A N 1
ATOM 533 C CA . GLY A 1 71 ? -9.734 4.660 -12.347 1.00 83.62 71 GLY A CA 1
ATOM 534 C C . GLY A 1 71 ? -10.941 4.009 -13.035 1.00 83.62 71 GLY A C 1
ATOM 535 O O . GLY A 1 71 ? -12.048 4.512 -12.895 1.00 83.62 71 GLY A O 1
ATOM 536 N N . LEU A 1 72 ? -10.754 2.905 -13.767 1.00 81.94 72 LEU A N 1
ATOM 537 C CA . LEU A 1 72 ? -11.842 2.162 -14.415 1.00 81.94 72 LEU A CA 1
ATOM 538 C C . LEU A 1 72 ? -12.532 1.138 -13.509 1.00 81.94 72 LEU A C 1
ATOM 540 O O . LEU A 1 72 ? -13.595 0.627 -13.862 1.00 81.94 72 LEU A O 1
ATOM 544 N N . LEU A 1 73 ? -11.937 0.828 -12.356 1.00 79.50 73 LEU A N 1
ATOM 545 C CA . LEU A 1 73 ? -12.589 0.028 -11.327 1.00 79.50 73 LEU A CA 1
ATOM 546 C C . LEU A 1 73 ? -13.658 0.895 -10.670 1.00 79.50 73 LEU A C 1
ATOM 548 O O . LEU A 1 73 ? -13.351 1.712 -9.799 1.00 79.50 73 LEU A O 1
ATOM 552 N N . SER A 1 74 ? -14.901 0.730 -11.115 1.00 76.00 74 SER A N 1
ATOM 553 C CA . SER A 1 74 ? -16.030 1.377 -10.466 1.00 76.00 74 SER A CA 1
ATOM 554 C C . SER A 1 74 ? -16.502 0.510 -9.304 1.00 76.00 74 SER A C 1
ATOM 556 O O . SER A 1 74 ? -16.611 -0.714 -9.414 1.00 76.00 74 SER A O 1
ATOM 558 N N . TYR A 1 75 ? -16.697 1.163 -8.168 1.00 80.81 75 TYR A N 1
ATOM 559 C CA . TYR A 1 75 ? -17.183 0.552 -6.946 1.00 80.81 75 TYR A CA 1
ATOM 560 C C . TYR A 1 75 ? -18.471 1.263 -6.571 1.00 80.81 75 TYR A C 1
ATOM 562 O O . TYR A 1 75 ? -18.479 2.488 -6.436 1.00 80.81 75 TYR A O 1
ATOM 570 N N . SER A 1 76 ? -19.539 0.491 -6.425 1.00 81.44 76 SER A N 1
ATOM 571 C CA . SER A 1 76 ? -20.775 0.959 -5.815 1.00 81.44 76 SER A CA 1
ATOM 572 C C . SER A 1 76 ? -20.808 0.402 -4.405 1.00 81.44 76 SER A C 1
ATOM 574 O O . SER A 1 76 ? -20.706 -0.812 -4.233 1.00 81.44 76 SER A O 1
ATOM 576 N N . GLU A 1 77 ? -20.921 1.266 -3.396 1.00 80.06 77 GLU A N 1
ATOM 577 C CA . GLU A 1 77 ? -21.034 0.792 -2.018 1.00 80.06 77 GLU A CA 1
ATOM 578 C C . GLU A 1 77 ? -22.353 0.024 -1.856 1.00 80.06 77 GLU A C 1
ATOM 580 O O . GLU A 1 77 ? -23.414 0.601 -2.110 1.00 80.06 77 GLU A O 1
ATOM 585 N N . PRO A 1 78 ? -22.313 -1.270 -1.490 1.00 84.75 78 PRO A N 1
ATOM 586 C CA . PRO A 1 78 ? -23.529 -2.030 -1.280 1.00 84.75 78 PRO A CA 1
ATOM 587 C C . PRO A 1 78 ? -24.143 -1.701 0.083 1.00 84.75 78 PRO A C 1
ATOM 589 O O . PRO A 1 78 ? -23.475 -1.213 1.000 1.00 84.75 78 PRO A O 1
ATOM 592 N N . GLU A 1 79 ? -25.414 -2.055 0.254 1.00 86.19 79 GLU A N 1
ATOM 593 C CA . GLU A 1 79 ? -26.034 -2.086 1.575 1.00 86.19 79 GLU A CA 1
ATOM 594 C C . GLU A 1 79 ? -25.471 -3.270 2.373 1.00 86.19 79 GLU A C 1
ATOM 596 O O . GLU A 1 79 ? -25.883 -4.426 2.223 1.00 86.19 79 GLU A O 1
ATOM 601 N N . TRP A 1 80 ? -24.473 -2.971 3.201 1.00 87.56 80 TRP A N 1
ATOM 602 C CA . TRP A 1 80 ? -23.825 -3.939 4.076 1.00 87.56 80 TRP A CA 1
ATOM 603 C C . TRP A 1 80 ? -24.764 -4.401 5.188 1.00 87.56 80 TRP A C 1
ATOM 605 O O . TRP A 1 80 ? -25.305 -3.594 5.950 1.00 87.56 80 TRP A O 1
ATOM 615 N N . ARG A 1 81 ? -24.885 -5.719 5.354 1.00 88.88 81 ARG A N 1
ATOM 616 C CA . ARG A 1 81 ? -25.502 -6.303 6.547 1.00 88.88 81 ARG A CA 1
ATOM 617 C C . ARG A 1 81 ? -24.432 -6.442 7.613 1.00 88.88 81 ARG A C 1
ATOM 619 O O . ARG A 1 81 ? -23.596 -7.334 7.528 1.00 88.88 81 ARG A O 1
ATOM 626 N N . PHE A 1 82 ? -24.423 -5.512 8.562 1.00 91.50 82 PHE A N 1
ATOM 627 C CA . PHE A 1 82 ? -23.423 -5.491 9.622 1.00 91.50 82 PHE A CA 1
ATOM 628 C C . PHE A 1 82 ? -23.817 -6.379 10.797 1.00 91.50 82 PHE A C 1
ATOM 630 O O . PHE A 1 82 ? -24.880 -6.197 11.388 1.00 91.50 82 PHE A O 1
ATOM 637 N N . GLU A 1 83 ? -22.896 -7.247 11.191 1.00 92.94 83 GLU A N 1
ATOM 638 C CA . GLU A 1 83 ? -22.913 -7.967 12.456 1.00 92.94 83 GLU A CA 1
ATOM 639 C C . GLU A 1 83 ? -21.747 -7.483 13.328 1.00 92.94 83 GLU A C 1
ATOM 641 O O . GLU A 1 83 ? -20.625 -7.283 12.853 1.00 92.94 83 GLU A O 1
ATOM 646 N N . VAL A 1 84 ? -22.016 -7.239 14.610 1.00 92.19 84 VAL A N 1
ATOM 647 C CA . VAL A 1 84 ? -20.978 -6.879 15.583 1.00 92.19 84 VAL A CA 1
ATOM 648 C C . VAL A 1 84 ? -20.461 -8.166 16.200 1.00 92.19 84 VAL A C 1
ATOM 650 O O . VAL A 1 84 ? -21.235 -8.923 16.781 1.00 92.19 84 VAL A O 1
ATOM 653 N N . ARG A 1 85 ? -19.151 -8.395 16.114 1.00 93.44 85 ARG A N 1
ATOM 654 C CA . ARG A 1 85 ? -18.509 -9.572 16.694 1.00 93.44 85 ARG A CA 1
ATOM 655 C C . ARG A 1 85 ? -17.329 -9.173 17.564 1.00 93.44 85 ARG A C 1
ATOM 657 O O . ARG A 1 85 ? -16.552 -8.286 17.216 1.00 93.44 85 ARG A O 1
ATOM 664 N N . GLU A 1 86 ? -17.182 -9.857 18.690 1.00 92.88 86 GLU A N 1
ATOM 665 C CA . GLU A 1 86 ? -16.004 -9.758 19.547 1.00 92.88 86 GLU A CA 1
ATOM 666 C C . GLU A 1 86 ? -15.063 -10.913 19.214 1.00 92.88 86 GLU A C 1
ATOM 668 O O . GLU A 1 86 ? -15.456 -12.080 19.234 1.00 92.88 86 GLU A O 1
ATOM 673 N N . VAL A 1 87 ? -13.827 -10.582 18.853 1.00 94.44 87 VAL A N 1
ATOM 674 C CA . VAL A 1 87 ? -12.815 -11.551 18.423 1.00 94.44 87 VAL A CA 1
ATOM 675 C C . VAL A 1 87 ? -11.505 -11.315 19.157 1.00 94.44 87 VAL A C 1
ATOM 677 O O . VAL A 1 87 ? -11.193 -10.205 19.591 1.00 94.44 87 VAL A O 1
ATOM 680 N N . SER A 1 88 ? -10.686 -12.356 19.276 1.00 94.12 88 SER A N 1
ATOM 681 C CA . SER A 1 88 ? -9.330 -12.183 19.805 1.00 94.12 88 SER A CA 1
ATOM 682 C C . SER A 1 88 ? -8.461 -11.370 18.835 1.00 94.12 88 SER A C 1
ATOM 684 O O . SER A 1 88 ? -8.666 -11.397 17.619 1.00 94.12 88 SER A O 1
ATOM 686 N N . LEU A 1 89 ? -7.407 -10.712 19.336 1.00 93.38 89 LEU A N 1
ATOM 687 C CA . LEU A 1 89 ? -6.457 -9.988 18.473 1.00 93.38 89 LEU A CA 1
ATOM 688 C C . LEU A 1 89 ? -5.818 -10.907 17.410 1.00 93.38 89 LEU A C 1
ATOM 690 O O . LEU A 1 89 ? -5.541 -10.480 16.287 1.00 93.38 89 LEU A O 1
ATOM 694 N N . ARG A 1 90 ? -5.597 -12.185 17.751 1.00 94.06 90 ARG A N 1
ATOM 695 C CA . ARG A 1 90 ? -5.053 -13.195 16.832 1.00 94.06 90 ARG A CA 1
ATOM 696 C C . ARG A 1 90 ? -6.048 -13.549 15.727 1.00 94.06 90 ARG A C 1
ATOM 698 O O . ARG A 1 90 ? -5.648 -13.651 14.570 1.00 94.06 90 ARG A O 1
ATOM 705 N N . GLU A 1 91 ? -7.317 -13.721 16.076 1.00 94.50 91 GLU A N 1
ATOM 706 C CA . GLU A 1 91 ? -8.386 -13.984 15.113 1.00 94.50 91 GLU A CA 1
ATOM 707 C C . GLU A 1 91 ? -8.583 -12.790 14.176 1.00 94.50 91 GLU A C 1
ATOM 709 O O . GLU A 1 91 ? -8.533 -12.968 12.961 1.00 94.50 91 GLU A O 1
ATOM 714 N N . TYR A 1 92 ? -8.649 -11.566 14.714 1.00 94.12 92 TYR A N 1
ATOM 715 C CA . TYR A 1 92 ? -8.699 -10.347 13.902 1.00 94.12 92 TYR A CA 1
ATOM 716 C C . TYR A 1 92 ? -7.511 -10.254 12.935 1.00 94.12 92 TYR A C 1
ATOM 718 O O . TYR A 1 92 ? -7.676 -9.953 11.754 1.00 94.12 92 TYR A O 1
ATOM 726 N N . SER A 1 93 ? -6.299 -10.574 13.401 1.00 94.38 93 SER A N 1
ATOM 727 C CA . SER A 1 93 ? -5.117 -10.620 12.535 1.00 94.38 93 SER A CA 1
ATOM 728 C C . SER A 1 93 ? -5.264 -11.625 11.386 1.00 94.38 93 SER A C 1
ATOM 730 O O . SER A 1 93 ? -4.774 -11.353 10.289 1.00 94.38 93 SER A O 1
ATOM 732 N N . SER A 1 94 ? -5.898 -12.776 11.620 1.00 94.56 94 SER A N 1
ATOM 733 C CA . SER A 1 94 ? -6.178 -13.764 10.573 1.00 94.56 94 SER A CA 1
ATOM 734 C C . SER A 1 94 ? -7.223 -13.242 9.586 1.00 94.56 94 SER A C 1
ATOM 736 O O . SER A 1 94 ? -7.001 -13.300 8.378 1.00 94.56 94 SER A O 1
ATOM 738 N N . MET A 1 95 ? -8.308 -12.647 10.090 1.00 93.50 95 MET A N 1
ATOM 739 C CA . MET A 1 95 ? -9.374 -12.060 9.272 1.00 93.50 95 MET A CA 1
ATOM 740 C C . MET A 1 95 ? -8.850 -10.942 8.366 1.00 93.50 95 MET A C 1
ATOM 742 O O . MET A 1 95 ? -9.149 -10.916 7.177 1.00 93.50 95 MET A O 1
ATOM 746 N N . VAL A 1 96 ? -8.005 -10.046 8.886 1.00 92.19 96 VAL A N 1
ATOM 747 C CA . VAL A 1 96 ? -7.376 -8.983 8.083 1.00 92.19 96 VAL A CA 1
ATOM 748 C C . VAL A 1 96 ? -6.447 -9.559 7.013 1.00 92.19 96 VAL A C 1
ATOM 750 O O . VAL A 1 96 ? -6.352 -9.006 5.915 1.00 92.19 96 VAL A O 1
ATOM 753 N N . HIS A 1 97 ? -5.742 -10.656 7.302 1.00 90.81 97 HIS A N 1
ATOM 754 C CA . HIS A 1 97 ? -4.888 -11.309 6.313 1.00 90.81 97 HIS A CA 1
ATOM 755 C C . HIS A 1 97 ? -5.711 -11.903 5.160 1.00 90.81 97 HIS A C 1
ATOM 757 O O . HIS A 1 97 ? -5.377 -11.689 3.992 1.00 90.81 97 HIS A O 1
ATOM 763 N N . GLU A 1 98 ? -6.807 -12.588 5.481 1.00 91.31 98 GLU A N 1
ATOM 764 C CA . GLU A 1 98 ? -7.746 -13.134 4.500 1.00 91.31 98 GLU A CA 1
ATOM 765 C C . GLU A 1 98 ? -8.426 -12.029 3.686 1.00 91.31 98 GLU A C 1
ATOM 767 O O . GLU A 1 98 ? -8.415 -12.074 2.456 1.00 91.31 98 GLU A O 1
ATOM 772 N N . TYR A 1 99 ? -8.894 -10.976 4.358 1.00 90.06 99 TYR A N 1
ATOM 773 C CA . TYR A 1 99 ? -9.459 -9.783 3.737 1.00 90.06 99 TYR A CA 1
ATOM 774 C C . TYR A 1 99 ? -8.491 -9.161 2.727 1.00 90.06 99 TYR A C 1
ATOM 776 O O . TYR A 1 99 ? -8.816 -8.984 1.553 1.00 90.06 99 TYR A O 1
ATOM 784 N N . ARG A 1 100 ? -7.242 -8.906 3.136 1.00 87.81 100 ARG A N 1
ATOM 785 C CA . ARG A 1 100 ? -6.216 -8.374 2.230 1.00 87.81 100 ARG A CA 1
ATOM 786 C C . ARG A 1 100 ? -5.997 -9.281 1.029 1.00 87.81 100 ARG A C 1
ATOM 788 O O . ARG A 1 100 ? -5.815 -8.755 -0.062 1.00 87.81 100 ARG A O 1
ATOM 795 N N . ARG A 1 101 ? -6.008 -10.605 1.215 1.00 87.12 101 ARG A N 1
ATOM 796 C CA . ARG A 1 101 ? -5.812 -11.589 0.142 1.00 87.12 101 ARG A CA 1
ATOM 797 C C . ARG A 1 101 ? -6.982 -11.615 -0.846 1.00 87.12 101 ARG A C 1
ATOM 799 O O . ARG A 1 101 ? -6.737 -11.686 -2.049 1.00 87.12 101 ARG A O 1
ATOM 806 N N . ALA A 1 102 ? -8.218 -11.522 -0.363 1.00 86.56 102 ALA A N 1
ATOM 807 C CA . ALA A 1 102 ? -9.414 -11.464 -1.202 1.00 86.56 102 ALA A CA 1
ATOM 808 C C . ALA A 1 102 ? -9.459 -10.165 -2.029 1.00 86.56 102 ALA A C 1
ATOM 810 O O . ALA A 1 102 ? -9.701 -10.186 -3.238 1.00 86.56 102 ALA A O 1
ATOM 811 N N . TYR A 1 103 ? -9.112 -9.039 -1.401 1.00 86.12 103 TYR A N 1
ATOM 812 C CA . TYR A 1 103 ? -9.243 -7.702 -1.984 1.00 86.12 103 TYR A CA 1
ATOM 813 C C . TYR A 1 103 ? -7.927 -7.090 -2.484 1.00 86.12 103 TYR A C 1
ATOM 815 O O . TYR A 1 103 ? -7.877 -5.883 -2.712 1.00 86.12 103 TYR A O 1
ATOM 823 N N . VAL A 1 104 ? -6.865 -7.879 -2.727 1.00 81.19 104 VAL A N 1
ATOM 824 C CA . VAL A 1 104 ? -5.549 -7.374 -3.215 1.00 81.19 104 VAL A CA 1
ATOM 825 C C . VAL A 1 104 ? -5.693 -6.467 -4.437 1.00 81.19 104 VAL A C 1
ATOM 827 O O . VAL A 1 104 ? -4.949 -5.507 -4.622 1.00 81.19 104 VAL A O 1
ATOM 830 N N . HIS A 1 105 ? -6.634 -6.801 -5.313 1.00 78.19 105 HIS A N 1
ATOM 831 C CA . HIS A 1 105 ? -6.858 -6.093 -6.562 1.00 78.19 105 HIS A CA 1
ATOM 832 C C . HIS A 1 105 ? -7.779 -4.877 -6.407 1.00 78.19 105 HIS A C 1
ATOM 834 O O . HIS A 1 105 ? -7.908 -4.128 -7.365 1.00 78.19 105 HIS A O 1
ATOM 840 N N . MET A 1 106 ? -8.390 -4.647 -5.244 1.00 82.00 106 MET A N 1
ATOM 841 C CA . MET A 1 106 ? -9.215 -3.466 -4.953 1.00 82.00 106 MET A CA 1
ATOM 842 C C . MET A 1 106 ? -8.497 -2.512 -4.005 1.00 82.00 106 MET A C 1
ATOM 844 O O . MET A 1 106 ? -8.554 -1.306 -4.206 1.00 82.00 106 MET A O 1
ATOM 848 N N . LEU A 1 107 ? -7.777 -3.049 -3.022 1.00 82.81 107 LEU A N 1
ATOM 849 C CA . LEU A 1 107 ? -7.059 -2.282 -2.016 1.00 82.81 107 LEU A CA 1
ATOM 850 C C . LEU A 1 107 ? -5.739 -1.729 -2.554 1.00 82.81 107 LEU A C 1
ATOM 852 O O . LEU A 1 107 ? -5.034 -2.357 -3.352 1.00 82.81 107 LEU A O 1
ATOM 856 N N . ARG A 1 108 ? -5.369 -0.558 -2.039 1.00 84.62 108 ARG A N 1
ATOM 857 C CA . ARG A 1 108 ? -4.033 0.006 -2.201 1.00 84.62 108 ARG A CA 1
ATOM 858 C C . ARG A 1 108 ? -3.014 -0.837 -1.432 1.00 84.62 108 ARG A C 1
ATOM 860 O O . ARG A 1 108 ? -3.155 -1.050 -0.228 1.00 84.62 108 ARG A O 1
ATOM 867 N N . HIS A 1 109 ? -1.950 -1.267 -2.106 1.00 83.50 109 HIS A N 1
ATOM 868 C CA . HIS A 1 109 ? -0.852 -1.995 -1.474 1.00 83.50 109 HIS A CA 1
ATOM 869 C C . HIS A 1 109 ? 0.500 -1.569 -2.048 1.00 83.50 109 HIS A C 1
ATOM 871 O O . HIS A 1 109 ? 0.716 -1.595 -3.259 1.00 83.50 109 HIS A O 1
ATOM 877 N N . VAL A 1 110 ? 1.429 -1.200 -1.164 1.00 85.88 110 VAL A N 1
ATOM 878 C CA . VAL A 1 110 ? 2.816 -0.910 -1.537 1.00 85.88 110 VAL A CA 1
ATOM 879 C C . VAL A 1 110 ? 3.620 -2.202 -1.450 1.00 85.88 110 VAL A C 1
ATOM 881 O O . VAL A 1 110 ? 3.934 -2.685 -0.365 1.00 85.88 110 VAL A O 1
ATOM 884 N N . ASP A 1 111 ? 3.938 -2.758 -2.614 1.00 86.81 111 ASP A N 1
ATOM 885 C CA . ASP A 1 111 ? 4.696 -3.998 -2.754 1.00 86.81 111 ASP A CA 1
ATOM 886 C C . ASP A 1 111 ? 6.200 -3.682 -2.811 1.00 86.81 111 ASP A C 1
ATOM 888 O O . ASP A 1 111 ? 6.756 -3.379 -3.871 1.00 86.81 111 ASP A O 1
ATOM 892 N N . LEU A 1 112 ? 6.850 -3.682 -1.642 1.00 90.62 112 LEU A N 1
ATOM 893 C CA . LEU A 1 112 ? 8.281 -3.382 -1.510 1.00 90.62 112 LEU A CA 1
ATOM 894 C C . LEU A 1 112 ? 9.177 -4.295 -2.373 1.00 90.62 112 LEU A C 1
ATOM 896 O O . LEU A 1 112 ? 10.079 -3.760 -3.018 1.00 90.62 112 LEU A O 1
ATOM 900 N N . PRO A 1 113 ? 8.946 -5.622 -2.465 1.00 93.75 113 PRO A N 1
ATOM 901 C CA . PRO A 1 113 ? 9.672 -6.478 -3.403 1.00 93.75 113 PRO A CA 1
ATOM 902 C C . PRO A 1 113 ? 9.660 -5.983 -4.856 1.00 93.75 113 PRO A C 1
ATOM 904 O O . PRO A 1 113 ? 10.702 -5.996 -5.515 1.00 93.75 113 PRO A O 1
ATOM 907 N N . LEU A 1 114 ? 8.517 -5.506 -5.366 1.00 93.44 114 LEU A N 1
ATOM 908 C CA . LEU A 1 114 ? 8.445 -4.941 -6.720 1.00 93.44 114 LEU A CA 1
ATOM 909 C C . LEU A 1 114 ? 9.237 -3.635 -6.849 1.00 93.44 114 LEU A C 1
ATOM 911 O O . LEU A 1 114 ? 9.891 -3.430 -7.870 1.00 93.44 114 LEU A O 1
ATOM 915 N N . LEU A 1 115 ? 9.225 -2.782 -5.821 1.00 94.88 115 LEU A N 1
ATOM 916 C CA . LEU A 1 115 ? 10.023 -1.553 -5.802 1.00 94.88 115 LEU A CA 1
ATOM 917 C C . LEU A 1 115 ? 11.527 -1.860 -5.835 1.00 94.88 115 LEU A C 1
ATOM 919 O O . LEU A 1 115 ? 12.260 -1.270 -6.627 1.00 94.88 115 LEU A O 1
ATOM 923 N N . VAL A 1 116 ? 11.978 -2.822 -5.024 1.00 97.00 116 VAL A N 1
ATOM 924 C CA . VAL A 1 116 ? 13.375 -3.287 -5.021 1.00 97.00 116 VAL A CA 1
ATOM 925 C C . VAL A 1 116 ? 13.743 -3.884 -6.377 1.00 97.00 116 VAL A C 1
ATOM 927 O O . VAL A 1 116 ? 14.796 -3.564 -6.920 1.00 97.00 116 VAL A O 1
ATOM 930 N N . THR A 1 117 ? 12.856 -4.685 -6.972 1.00 96.81 117 THR A N 1
ATOM 931 C CA . THR A 1 117 ? 13.072 -5.252 -8.312 1.00 96.81 117 THR A CA 1
ATOM 932 C C . THR A 1 117 ? 13.223 -4.144 -9.357 1.00 96.81 117 THR A C 1
ATOM 934 O O . THR A 1 117 ? 14.147 -4.193 -10.164 1.00 96.81 117 THR A O 1
ATOM 937 N N . ALA A 1 118 ? 12.380 -3.105 -9.320 1.00 96.69 118 ALA A N 1
ATOM 938 C CA . ALA A 1 118 ? 12.490 -1.962 -10.226 1.00 96.69 118 ALA A CA 1
ATOM 939 C C . ALA A 1 118 ? 13.823 -1.220 -10.047 1.00 96.69 118 ALA A C 1
ATOM 941 O O . ALA A 1 118 ? 14.470 -0.890 -11.039 1.00 96.69 118 ALA A O 1
ATOM 942 N N . ALA A 1 119 ? 14.256 -1.001 -8.802 1.00 97.19 119 ALA A N 1
ATOM 943 C CA . ALA A 1 119 ? 15.536 -0.362 -8.506 1.00 97.19 119 ALA A CA 1
ATOM 944 C C . ALA A 1 119 ? 16.717 -1.189 -9.037 1.00 97.19 119 ALA A C 1
ATOM 946 O O . ALA A 1 119 ? 17.589 -0.645 -9.707 1.00 97.19 119 ALA A O 1
ATOM 947 N N . VAL A 1 120 ? 16.718 -2.507 -8.817 1.00 97.88 120 VAL A N 1
ATOM 948 C CA . VAL A 1 120 ? 17.764 -3.406 -9.329 1.00 97.88 120 VAL A CA 1
ATOM 949 C C . VAL A 1 120 ? 17.806 -3.388 -10.856 1.00 97.88 120 VAL A C 1
ATOM 951 O O . VAL A 1 120 ? 18.888 -3.267 -11.428 1.00 97.88 120 VAL A O 1
ATOM 954 N N . VAL A 1 121 ? 16.654 -3.459 -11.531 1.00 97.50 121 VAL A N 1
ATOM 955 C CA . VAL A 1 121 ? 16.598 -3.402 -13.001 1.00 97.50 121 VAL A CA 1
ATOM 956 C C . VAL A 1 121 ? 17.092 -2.048 -13.517 1.00 97.50 121 VAL A C 1
ATOM 958 O O . VAL A 1 121 ? 17.865 -2.028 -14.469 1.00 97.50 121 VAL A O 1
ATOM 961 N N . ALA A 1 122 ? 16.721 -0.933 -12.879 1.00 97.31 122 ALA A N 1
ATOM 962 C CA . ALA A 1 122 ? 17.198 0.402 -13.248 1.00 97.31 122 ALA A CA 1
ATOM 963 C C . ALA A 1 122 ? 18.719 0.538 -13.095 1.00 97.31 122 ALA A C 1
ATOM 965 O O . ALA A 1 122 ? 19.402 0.945 -14.032 1.00 97.31 122 ALA A O 1
ATOM 966 N N . VAL A 1 123 ? 19.257 0.145 -11.937 1.00 97.06 123 VAL A N 1
ATOM 967 C CA . VAL A 1 123 ? 20.702 0.162 -11.666 1.00 97.06 123 VAL A CA 1
ATOM 968 C C . VAL A 1 123 ? 21.438 -0.721 -12.668 1.00 97.06 123 VAL A C 1
ATOM 970 O O . VAL A 1 123 ? 22.448 -0.303 -13.229 1.00 97.06 123 VAL A O 1
ATOM 973 N N . THR A 1 124 ? 20.903 -1.911 -12.951 1.00 96.31 124 THR A N 1
ATOM 974 C CA . THR A 1 124 ? 21.477 -2.818 -13.948 1.00 96.31 124 THR A CA 1
ATOM 975 C C . THR A 1 124 ? 21.450 -2.174 -15.330 1.00 96.31 124 THR A C 1
ATOM 977 O O . THR A 1 124 ? 22.485 -2.131 -15.974 1.00 96.31 124 THR A O 1
ATOM 980 N N . ALA A 1 125 ? 20.330 -1.599 -15.776 1.00 94.88 125 ALA A N 1
ATOM 981 C CA . ALA A 1 125 ? 20.231 -0.951 -17.086 1.00 94.88 125 ALA A CA 1
ATOM 982 C C . ALA A 1 125 ? 21.283 0.150 -17.275 1.00 94.88 125 ALA A C 1
ATOM 984 O O . ALA A 1 125 ? 21.948 0.198 -18.307 1.00 94.88 125 ALA A O 1
ATOM 985 N N . VAL A 1 126 ? 21.470 0.994 -16.260 1.00 94.44 126 VAL A N 1
ATOM 986 C CA . VAL A 1 126 ? 22.400 2.128 -16.311 1.00 94.44 126 VAL A CA 1
ATOM 987 C C . VAL A 1 126 ? 23.862 1.678 -16.238 1.00 94.44 126 VAL A C 1
ATOM 989 O O . VAL A 1 126 ? 24.705 2.206 -16.965 1.00 94.44 126 VAL A O 1
ATOM 992 N N . LEU A 1 127 ? 24.176 0.714 -15.365 1.00 93.31 127 LEU A N 1
ATOM 993 C CA . LEU A 1 127 ? 25.558 0.311 -15.081 1.00 93.31 127 LEU A CA 1
ATOM 994 C C . LEU A 1 127 ? 26.080 -0.811 -15.985 1.00 93.31 127 LEU A C 1
ATOM 996 O O . LEU A 1 127 ? 27.293 -0.973 -16.121 1.00 93.31 127 LEU A O 1
ATOM 1000 N N . PHE A 1 128 ? 25.196 -1.577 -16.624 1.00 91.38 128 PHE A N 1
ATOM 1001 C CA . PHE A 1 128 ? 25.575 -2.723 -17.452 1.00 91.38 128 PHE A CA 1
ATOM 100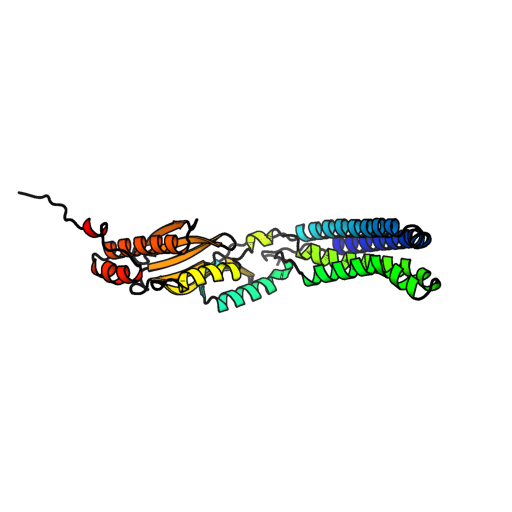2 C C . PHE A 1 128 ? 26.584 -2.388 -18.566 1.00 91.38 128 PHE A C 1
ATOM 1004 O O . PHE A 1 128 ? 27.538 -3.152 -18.728 1.00 91.38 128 PHE A O 1
ATOM 1011 N N . PRO A 1 129 ? 26.481 -1.253 -19.290 1.00 87.25 129 PRO A N 1
ATOM 1012 C CA . PRO A 1 129 ? 27.467 -0.907 -20.314 1.00 87.25 129 PRO A CA 1
ATOM 1013 C C . PRO A 1 129 ? 28.889 -0.712 -19.770 1.00 87.25 129 PRO A C 1
ATOM 1015 O O . PRO A 1 129 ? 29.850 -1.116 -20.422 1.00 87.25 129 PRO A O 1
ATOM 1018 N N . PHE A 1 130 ? 29.042 -0.176 -18.554 1.00 88.00 130 PHE A N 1
ATOM 1019 C CA . PHE A 1 130 ? 30.353 -0.061 -17.902 1.00 88.00 130 PHE A CA 1
ATOM 1020 C C . PHE A 1 130 ? 30.940 -1.436 -17.561 1.00 88.00 130 PHE A C 1
ATOM 1022 O O . PHE A 1 130 ? 32.146 -1.647 -17.676 1.00 88.00 130 PHE A O 1
ATOM 1029 N N . GLY A 1 131 ? 30.084 -2.390 -17.185 1.00 87.19 131 GLY A N 1
ATOM 1030 C CA . GLY A 1 131 ? 30.482 -3.781 -16.983 1.00 87.19 131 GLY A CA 1
ATOM 1031 C C . GLY A 1 131 ? 30.927 -4.463 -18.279 1.00 87.19 131 GLY A C 1
ATOM 1032 O O . GLY A 1 131 ? 31.898 -5.207 -18.273 1.00 87.19 131 GLY A O 1
ATOM 1033 N N . LEU A 1 132 ? 30.274 -4.181 -19.408 1.00 86.50 132 LEU A N 1
ATOM 1034 C CA . LEU A 1 132 ? 30.688 -4.724 -20.707 1.00 86.50 132 LEU A CA 1
ATOM 1035 C C . LEU A 1 132 ? 32.047 -4.178 -21.167 1.00 86.50 132 LEU A C 1
ATOM 1037 O O . LEU A 1 132 ? 32.877 -4.939 -21.671 1.00 86.50 132 LEU A O 1
ATOM 1041 N N . LEU A 1 133 ? 32.311 -2.887 -20.933 1.00 83.12 133 LEU A N 1
ATOM 1042 C CA . LEU A 1 133 ? 33.606 -2.273 -21.241 1.00 83.12 133 LEU A CA 1
ATOM 1043 C C . LEU A 1 133 ? 34.784 -2.981 -20.557 1.00 83.12 133 LEU A C 1
ATOM 1045 O O . LEU A 1 133 ? 35.861 -3.051 -21.145 1.00 83.12 133 LEU A O 1
ATOM 1049 N N . SER A 1 134 ? 34.596 -3.518 -19.347 1.00 83.94 134 SER A N 1
ATOM 1050 C CA . SER A 1 134 ? 35.669 -4.205 -18.617 1.00 83.94 134 SER A CA 1
ATOM 1051 C C . SER A 1 134 ? 35.973 -5.611 -19.148 1.00 83.94 134 SER A C 1
ATOM 1053 O O . SER A 1 134 ? 37.074 -6.113 -18.931 1.00 83.94 134 SER A O 1
ATOM 1055 N N . VAL A 1 135 ? 35.035 -6.235 -19.871 1.00 85.56 135 VAL A N 1
ATOM 1056 C CA . VAL A 1 135 ? 35.213 -7.570 -20.464 1.00 85.56 135 VAL A CA 1
ATOM 1057 C C . VAL A 1 135 ? 35.896 -7.477 -21.826 1.00 85.56 135 VAL A C 1
ATOM 1059 O O . VAL A 1 135 ? 36.889 -8.157 -22.078 1.00 85.56 135 VAL A O 1
ATOM 1062 N N . SER A 1 136 ? 35.346 -6.670 -22.739 1.00 83.06 136 SER A N 1
ATOM 1063 C CA . SER A 1 136 ? 35.898 -6.484 -24.084 1.00 83.06 136 SER A CA 1
ATOM 1064 C C . SER A 1 136 ? 35.235 -5.300 -24.793 1.00 83.06 136 SER A C 1
ATOM 1066 O O . SER A 1 136 ? 34.004 -5.208 -24.770 1.00 83.06 136 SER A O 1
ATOM 1068 N N . PRO A 1 137 ? 35.984 -4.462 -25.534 1.00 78.25 137 PRO A N 1
ATOM 1069 C CA . PRO A 1 137 ? 35.406 -3.357 -26.304 1.00 78.25 137 PRO A CA 1
ATOM 1070 C C . PRO A 1 137 ? 34.411 -3.828 -27.378 1.00 78.25 137 PRO A C 1
ATOM 1072 O O . PRO A 1 137 ? 33.438 -3.134 -27.659 1.00 78.25 137 PRO A O 1
ATOM 1075 N N . TYR A 1 138 ? 34.583 -5.035 -27.931 1.00 83.75 138 TYR A N 1
ATOM 1076 C CA . TYR A 1 138 ? 33.657 -5.595 -28.925 1.00 83.75 138 TYR A CA 1
ATOM 1077 C C . TYR A 1 138 ? 32.292 -5.959 -28.336 1.00 83.75 138 TYR A C 1
ATOM 1079 O O . TYR A 1 138 ? 31.304 -6.019 -29.061 1.00 83.75 138 TYR A O 1
ATOM 1087 N N . SER A 1 139 ? 32.207 -6.191 -27.023 1.00 84.62 139 SER A N 1
ATOM 1088 C CA . SER A 1 139 ? 30.941 -6.529 -26.368 1.00 84.62 139 SER A CA 1
ATOM 1089 C C . SER A 1 139 ? 29.986 -5.332 -26.267 1.00 84.62 139 SER A C 1
ATOM 1091 O O . SER A 1 139 ? 28.770 -5.520 -26.176 1.00 84.62 139 SER A O 1
ATOM 1093 N N . LEU A 1 140 ? 30.511 -4.105 -26.388 1.00 84.38 140 LEU A N 1
ATOM 1094 C CA . LEU A 1 140 ? 29.734 -2.867 -26.333 1.00 84.38 140 LEU A CA 1
ATOM 1095 C C . LEU A 1 140 ? 28.690 -2.776 -27.457 1.00 84.38 140 LEU A C 1
ATOM 1097 O O . LEU A 1 140 ? 27.656 -2.140 -27.279 1.00 84.38 140 LEU A O 1
ATOM 1101 N N . GLN A 1 141 ? 28.886 -3.484 -28.575 1.00 88.00 141 GLN A N 1
ATOM 1102 C CA . GLN A 1 141 ? 27.910 -3.537 -29.670 1.00 88.00 141 GLN A CA 1
ATOM 1103 C C . GLN A 1 141 ? 26.546 -4.118 -29.249 1.00 88.00 141 GLN A C 1
ATOM 1105 O O . GLN A 1 141 ? 25.528 -3.820 -29.871 1.00 88.00 141 GLN A O 1
ATOM 1110 N N . TYR A 1 142 ? 26.510 -4.934 -28.189 1.00 89.88 142 TYR A N 1
ATOM 1111 C CA . TYR A 1 142 ? 25.278 -5.525 -27.657 1.00 89.88 142 TYR A CA 1
ATOM 1112 C C . TYR A 1 142 ? 24.615 -4.659 -26.580 1.00 89.88 142 TYR A C 1
ATOM 1114 O O . TYR A 1 142 ? 23.435 -4.854 -26.280 1.00 89.88 142 TYR A O 1
ATOM 1122 N N . ALA A 1 143 ? 25.340 -3.694 -26.011 1.00 91.12 143 ALA A N 1
ATOM 1123 C CA . ALA A 1 143 ? 24.853 -2.855 -24.921 1.00 91.12 143 ALA A CA 1
ATOM 1124 C C . ALA A 1 143 ? 23.566 -2.077 -25.269 1.00 91.12 143 ALA A C 1
ATOM 1126 O O . ALA A 1 143 ? 22.665 -2.077 -24.428 1.00 91.12 143 ALA A O 1
ATOM 1127 N N . PRO A 1 144 ? 23.381 -1.515 -26.486 1.00 93.88 144 PRO A N 1
ATOM 1128 C CA . PRO A 1 144 ? 22.126 -0.852 -26.840 1.00 93.88 144 PRO A CA 1
ATOM 1129 C C . PRO A 1 144 ? 20.910 -1.781 -26.820 1.00 93.88 144 PRO A C 1
ATOM 1131 O O . PRO A 1 144 ? 19.831 -1.396 -26.368 1.00 93.88 144 PRO A O 1
ATOM 1134 N N . LEU A 1 145 ? 21.084 -3.023 -27.283 1.00 94.25 145 LEU A N 1
ATOM 1135 C CA . LEU A 1 145 ? 20.016 -4.019 -27.286 1.00 94.25 145 LEU A CA 1
ATOM 1136 C C . LEU A 1 145 ? 19.651 -4.425 -25.857 1.00 94.25 145 LEU A C 1
ATOM 1138 O O . LEU A 1 145 ? 18.471 -4.456 -25.514 1.00 94.25 145 LEU A O 1
ATOM 1142 N N . VAL A 1 146 ? 20.654 -4.688 -25.014 1.00 93.56 146 VAL A N 1
ATOM 1143 C CA . VAL A 1 146 ? 20.417 -5.042 -23.608 1.00 93.56 146 VAL A CA 1
ATOM 1144 C C . VAL A 1 146 ? 19.758 -3.887 -22.858 1.00 93.56 146 VAL A C 1
ATOM 1146 O O . VAL A 1 146 ? 18.798 -4.119 -22.126 1.00 93.56 146 VAL A O 1
ATOM 1149 N N . PHE A 1 147 ? 20.200 -2.647 -23.085 1.00 95.12 147 PHE A N 1
ATOM 1150 C CA . PHE A 1 147 ? 19.586 -1.465 -22.488 1.00 95.12 147 PHE A CA 1
ATOM 1151 C C . PHE A 1 147 ? 18.107 -1.347 -22.871 1.00 95.12 147 PHE A C 1
ATOM 1153 O O . PHE A 1 147 ? 17.260 -1.302 -21.983 1.00 95.12 147 PHE A O 1
ATOM 1160 N N . GLY A 1 148 ? 17.770 -1.398 -24.166 1.00 95.81 148 GLY A N 1
ATOM 1161 C CA . GLY A 1 148 ? 16.379 -1.323 -24.631 1.00 95.81 148 GLY A CA 1
ATOM 1162 C C . GLY A 1 148 ? 15.480 -2.420 -24.043 1.00 95.81 148 GLY A C 1
ATOM 1163 O O . GLY A 1 148 ? 14.354 -2.143 -23.624 1.00 95.81 148 GLY A O 1
ATOM 1164 N N . VAL A 1 149 ? 15.984 -3.655 -23.929 1.00 96.56 149 VAL A N 1
ATOM 1165 C CA . VAL A 1 149 ? 15.258 -4.757 -23.272 1.00 96.56 149 VAL A CA 1
ATOM 1166 C C . VAL A 1 149 ? 15.058 -4.479 -21.780 1.00 96.56 149 VAL A C 1
ATOM 1168 O O . VAL A 1 149 ? 13.948 -4.648 -21.273 1.00 96.56 149 VAL A O 1
ATOM 1171 N N . LEU A 1 150 ? 16.091 -4.017 -21.071 1.00 96.94 150 LEU A N 1
ATOM 1172 C CA . LEU A 1 150 ? 15.987 -3.682 -19.649 1.00 96.94 150 LEU A CA 1
ATOM 1173 C C . LEU A 1 150 ? 15.044 -2.500 -19.398 1.00 96.94 150 LEU A C 1
ATOM 1175 O O . LEU A 1 150 ? 14.329 -2.519 -18.400 1.00 96.94 150 LEU A O 1
ATOM 1179 N N . VAL A 1 151 ? 14.964 -1.527 -20.311 1.00 97.31 151 VAL A N 1
ATOM 1180 C CA . VAL A 1 151 ? 13.979 -0.433 -20.266 1.00 97.31 151 VAL A CA 1
ATOM 1181 C C . VAL A 1 151 ? 12.545 -0.977 -20.335 1.00 97.31 151 VAL A C 1
ATOM 1183 O O . VAL A 1 151 ? 11.688 -0.562 -19.552 1.00 97.31 151 VAL A O 1
ATOM 1186 N N . ILE A 1 152 ? 12.279 -1.954 -21.211 1.00 97.56 152 ILE A N 1
ATOM 1187 C CA . ILE A 1 152 ? 10.965 -2.613 -21.300 1.00 97.56 152 ILE A CA 1
ATOM 1188 C C . ILE A 1 152 ? 10.658 -3.382 -20.009 1.00 97.56 152 ILE A C 1
ATOM 1190 O O . ILE A 1 152 ? 9.578 -3.222 -19.437 1.00 97.56 152 ILE A O 1
ATOM 1194 N N . VAL A 1 153 ? 11.607 -4.190 -19.521 1.00 97.62 153 VAL A N 1
ATOM 1195 C CA . VAL A 1 153 ? 11.451 -4.953 -18.269 1.00 97.62 153 VAL A CA 1
ATOM 1196 C C . VAL A 1 153 ? 11.196 -4.011 -17.093 1.00 97.62 153 VAL A C 1
ATOM 1198 O O . VAL A 1 153 ? 10.276 -4.243 -16.309 1.00 97.62 153 VAL A O 1
ATOM 1201 N N . TYR A 1 154 ? 11.947 -2.914 -17.000 1.00 97.88 154 TYR A N 1
ATOM 1202 C CA . TYR A 1 154 ? 11.755 -1.877 -15.993 1.00 97.88 154 TYR A CA 1
ATOM 1203 C C . TYR A 1 154 ? 10.337 -1.303 -16.046 1.00 97.88 154 TYR A C 1
ATOM 1205 O O . TYR A 1 154 ? 9.645 -1.281 -15.028 1.00 97.88 154 TYR A O 1
ATOM 1213 N N . GLY A 1 155 ? 9.857 -0.922 -17.232 1.00 97.25 155 GLY A N 1
ATOM 1214 C CA . GLY A 1 155 ? 8.501 -0.409 -17.412 1.00 97.25 155 GLY A CA 1
ATOM 1215 C C . GLY A 1 155 ? 7.402 -1.406 -17.030 1.00 97.25 155 GLY A C 1
ATOM 1216 O O . GLY A 1 155 ? 6.393 -1.021 -16.437 1.00 97.25 155 GLY A O 1
ATOM 1217 N N . LEU A 1 156 ? 7.600 -2.704 -17.274 1.00 96.75 156 LEU A N 1
ATOM 1218 C CA . LEU A 1 156 ? 6.676 -3.751 -16.818 1.00 96.75 156 LEU A CA 1
ATOM 1219 C C . LEU A 1 156 ? 6.634 -3.862 -15.286 1.00 96.75 156 LEU A C 1
ATOM 1221 O O . LEU A 1 156 ? 5.556 -3.972 -14.699 1.00 96.75 156 LEU A O 1
ATOM 1225 N N . VAL A 1 157 ? 7.788 -3.799 -14.619 1.00 96.94 157 VAL A N 1
ATOM 1226 C CA . VAL A 1 157 ? 7.847 -3.844 -13.149 1.00 96.94 157 VAL A CA 1
ATOM 1227 C C . VAL A 1 157 ? 7.228 -2.581 -12.548 1.00 96.94 157 VAL A C 1
ATOM 1229 O O . VAL A 1 157 ? 6.393 -2.678 -11.645 1.00 96.94 157 VAL A O 1
ATOM 1232 N N . VAL A 1 158 ? 7.571 -1.404 -13.078 1.00 96.75 158 VAL A N 1
ATOM 1233 C CA . VAL A 1 158 ? 7.043 -0.116 -12.612 1.00 96.75 158 VAL A CA 1
ATOM 1234 C C . VAL A 1 158 ? 5.544 -0.007 -12.850 1.00 96.75 158 VAL A C 1
ATOM 1236 O O . VAL A 1 158 ? 4.830 0.404 -11.944 1.00 96.75 158 VAL A O 1
ATOM 1239 N N . SER A 1 159 ? 5.029 -0.411 -14.013 1.00 95.69 159 SER A N 1
ATOM 1240 C CA . SER A 1 159 ? 3.581 -0.403 -14.272 1.00 95.69 159 SER A CA 1
ATOM 1241 C C . SER A 1 159 ? 2.824 -1.320 -13.311 1.00 95.69 159 SER A C 1
ATOM 1243 O O . SER A 1 159 ? 1.788 -0.922 -12.779 1.00 95.69 159 SER A O 1
ATOM 1245 N N . ARG A 1 160 ? 3.359 -2.511 -13.004 1.00 93.81 160 ARG A N 1
ATOM 1246 C CA . ARG A 1 160 ? 2.777 -3.418 -12.003 1.00 93.81 160 ARG A CA 1
ATOM 1247 C C . ARG A 1 160 ? 2.805 -2.818 -10.596 1.00 93.81 160 ARG A C 1
ATOM 1249 O O . ARG A 1 160 ? 1.806 -2.911 -9.881 1.00 93.81 160 ARG A O 1
ATOM 1256 N N . PHE A 1 161 ? 3.925 -2.216 -10.200 1.00 94.50 161 PHE A N 1
ATOM 1257 C CA . PHE A 1 161 ? 4.056 -1.532 -8.915 1.00 94.50 161 PHE A CA 1
ATOM 1258 C C . PHE A 1 161 ? 3.079 -0.354 -8.814 1.00 94.50 161 PHE A C 1
ATOM 1260 O O . PHE A 1 161 ? 2.285 -0.295 -7.879 1.00 94.50 161 PHE A O 1
ATOM 1267 N N . ALA A 1 162 ? 3.074 0.529 -9.814 1.00 93.38 162 ALA A N 1
ATOM 1268 C CA . ALA A 1 162 ? 2.203 1.695 -9.891 1.00 93.38 162 ALA A CA 1
ATOM 1269 C C . ALA A 1 162 ? 0.726 1.291 -9.847 1.00 93.38 162 ALA A C 1
ATOM 1271 O O . ALA A 1 162 ? -0.042 1.848 -9.068 1.00 93.38 162 ALA A O 1
ATOM 1272 N N . TYR A 1 163 ? 0.341 0.250 -10.593 1.00 90.75 163 TYR A N 1
ATOM 1273 C CA . TYR A 1 163 ? -1.010 -0.296 -10.537 1.00 90.75 163 TYR A CA 1
ATOM 1274 C C . TYR A 1 163 ? -1.381 -0.728 -9.112 1.00 90.75 163 TYR A C 1
ATOM 1276 O O . TYR A 1 163 ? -2.483 -0.453 -8.666 1.00 90.75 163 TYR A O 1
ATOM 1284 N N . ARG A 1 164 ? -0.498 -1.367 -8.340 1.00 89.38 164 ARG A N 1
ATOM 1285 C CA . ARG A 1 164 ? -0.804 -1.740 -6.940 1.00 89.38 164 ARG A CA 1
ATOM 1286 C C . ARG A 1 164 ? -0.809 -0.547 -5.976 1.00 89.38 164 ARG A C 1
ATOM 1288 O O . ARG A 1 164 ? -1.578 -0.548 -5.015 1.00 89.38 164 ARG A O 1
ATOM 1295 N N . ALA A 1 165 ? 0.023 0.456 -6.244 1.00 89.62 165 ALA A N 1
ATOM 1296 C CA . ALA A 1 165 ? 0.254 1.591 -5.360 1.00 89.62 165 ALA A CA 1
ATOM 1297 C C . ALA A 1 165 ? -0.805 2.702 -5.460 1.00 89.62 165 ALA A C 1
ATOM 1299 O O . ALA A 1 165 ? -0.989 3.433 -4.480 1.00 89.62 165 ALA A O 1
ATOM 1300 N N . PHE A 1 166 ? -1.484 2.849 -6.603 1.00 89.12 166 PHE A N 1
ATOM 1301 C CA . PHE A 1 166 ? -2.549 3.842 -6.763 1.00 89.12 166 PHE A CA 1
ATOM 1302 C C . PHE A 1 166 ? -3.844 3.417 -6.048 1.00 89.12 166 PHE A C 1
ATOM 1304 O O . PHE A 1 166 ? -4.239 2.252 -6.152 1.00 89.12 166 PHE A O 1
ATOM 1311 N N . PRO A 1 167 ? -4.507 4.339 -5.320 1.00 83.38 167 PRO A N 1
ATOM 1312 C CA . PRO A 1 167 ? -5.794 4.067 -4.691 1.00 83.38 167 PRO A CA 1
ATOM 1313 C C . PRO A 1 167 ? -6.900 3.877 -5.739 1.00 83.38 167 PRO A C 1
ATOM 1315 O O . PRO A 1 167 ? -6.830 4.395 -6.852 1.00 83.38 167 PRO A O 1
ATOM 1318 N N . THR A 1 168 ? -7.934 3.136 -5.359 1.00 83.69 168 THR A N 1
ATOM 1319 C CA . THR A 1 168 ? -9.198 3.005 -6.101 1.00 83.69 168 THR A CA 1
ATOM 1320 C C . THR A 1 168 ? -10.331 3.658 -5.318 1.00 83.69 168 THR A C 1
ATOM 1322 O O . THR A 1 168 ? -10.201 3.851 -4.110 1.00 83.69 168 THR A O 1
ATOM 1325 N N . ALA A 1 169 ? -11.477 3.892 -5.965 1.00 77.56 169 ALA A N 1
ATOM 1326 C CA . ALA A 1 169 ? -12.706 4.282 -5.267 1.00 77.56 169 ALA A CA 1
ATOM 1327 C C . ALA A 1 169 ? -13.098 3.271 -4.166 1.00 77.56 169 ALA A C 1
ATOM 1329 O O . ALA A 1 169 ? -13.525 3.655 -3.083 1.00 77.56 169 ALA A O 1
ATOM 1330 N N . ALA A 1 170 ? -12.857 1.975 -4.398 1.00 78.62 170 ALA A N 1
ATOM 1331 C CA . ALA A 1 170 ? -13.088 0.929 -3.403 1.00 78.62 170 ALA A CA 1
ATOM 1332 C C . ALA A 1 170 ? -12.136 1.012 -2.198 1.00 78.62 170 ALA A C 1
ATOM 1334 O O . ALA A 1 170 ? -12.483 0.543 -1.122 1.00 78.62 170 ALA A O 1
ATOM 1335 N N . SER A 1 171 ? -10.930 1.572 -2.353 1.00 78.62 171 SER A N 1
ATOM 1336 C CA . SER A 1 171 ? -9.907 1.562 -1.294 1.00 78.62 171 SER A CA 1
ATOM 1337 C C . SER A 1 171 ? -10.330 2.342 -0.049 1.00 78.62 171 SER A C 1
ATOM 1339 O O . SER A 1 171 ? -9.943 1.960 1.052 1.00 78.62 171 SER A O 1
ATOM 1341 N N . GLU A 1 172 ? -11.106 3.413 -0.215 1.00 73.62 172 GLU A N 1
ATOM 1342 C CA . GLU A 1 172 ? -11.630 4.203 0.904 1.00 73.62 172 GLU A CA 1
ATOM 1343 C C . GLU A 1 172 ? -12.801 3.482 1.584 1.00 73.62 172 GLU A C 1
ATOM 1345 O O . GLU A 1 172 ? -12.805 3.312 2.805 1.00 73.62 172 GLU A O 1
ATOM 1350 N N . ALA A 1 173 ? -13.739 2.956 0.790 1.00 76.50 173 ALA A N 1
ATOM 1351 C CA . ALA A 1 173 ? -14.909 2.236 1.292 1.00 76.50 173 ALA A CA 1
ATOM 1352 C C . ALA A 1 173 ? -14.570 0.886 1.954 1.00 76.50 173 ALA A C 1
ATOM 1354 O O . ALA A 1 173 ? -15.274 0.434 2.855 1.00 76.50 173 ALA A O 1
ATOM 1355 N N . LEU A 1 174 ? -13.488 0.237 1.523 1.00 81.88 174 LEU A N 1
ATOM 1356 C CA . LEU A 1 174 ? -12.999 -1.043 2.044 1.00 81.88 174 LEU A CA 1
ATOM 1357 C C . LEU A 1 174 ? -11.858 -0.867 3.062 1.00 81.88 174 LEU A C 1
ATOM 1359 O O . LEU A 1 174 ? -11.088 -1.805 3.301 1.00 81.88 174 LEU A O 1
ATOM 1363 N N . SER A 1 175 ? -11.723 0.324 3.646 1.00 80.31 175 SER A N 1
ATOM 1364 C CA . SER A 1 175 ? -10.738 0.595 4.692 1.00 80.31 175 SER A CA 1
ATOM 1365 C C . SER A 1 175 ? -10.988 -0.255 5.948 1.00 80.31 175 SER A C 1
ATOM 1367 O O . SER A 1 175 ? -12.111 -0.647 6.250 1.00 80.31 175 SER A O 1
ATOM 1369 N N . PHE A 1 176 ? -9.908 -0.581 6.660 1.00 85.94 176 PHE A N 1
ATOM 1370 C CA . PHE A 1 176 ? -9.926 -1.373 7.892 1.00 85.94 176 PHE A CA 1
ATOM 1371 C C . PHE A 1 176 ? -8.837 -0.869 8.843 1.00 85.94 176 PHE A C 1
ATOM 1373 O O . PHE A 1 176 ? -7.799 -0.359 8.404 1.00 85.94 176 PHE A O 1
ATOM 1380 N N . THR A 1 177 ? -9.029 -1.067 10.147 1.00 87.38 177 THR A N 1
ATOM 1381 C CA . THR A 1 177 ? -8.046 -0.665 11.161 1.00 87.38 177 THR A CA 1
ATOM 1382 C C . THR A 1 177 ? -6.816 -1.583 11.113 1.00 87.38 177 THR A C 1
ATOM 1384 O O . THR A 1 177 ? -6.956 -2.810 11.226 1.00 87.38 177 THR A O 1
ATOM 1387 N N . PRO A 1 178 ? -5.587 -1.052 10.969 1.00 87.31 178 PRO A N 1
ATOM 1388 C CA . PRO A 1 178 ? -4.378 -1.867 10.977 1.00 87.31 178 PRO A CA 1
ATOM 1389 C C . PRO A 1 178 ? -4.192 -2.626 12.299 1.00 87.31 178 PRO A C 1
ATOM 1391 O O . PRO A 1 178 ? -4.359 -2.074 13.384 1.00 87.31 178 PRO A O 1
ATOM 1394 N N . VAL A 1 179 ? -3.746 -3.884 12.215 1.00 90.75 179 VAL A N 1
ATOM 1395 C CA . VAL A 1 179 ? -3.461 -4.730 13.395 1.00 90.75 179 VAL A CA 1
ATOM 1396 C C . VAL A 1 179 ? -2.404 -4.095 14.309 1.00 90.75 179 VAL A C 1
ATOM 1398 O O . VAL A 1 179 ? -2.476 -4.219 15.530 1.00 90.75 179 VAL A O 1
ATOM 1401 N N . SER A 1 180 ? -1.425 -3.393 13.728 1.00 88.00 180 SER A N 1
ATOM 1402 C CA . SER A 1 180 ? -0.399 -2.662 14.478 1.00 88.00 180 SER A CA 1
ATOM 1403 C C . SER A 1 180 ? -0.994 -1.561 15.350 1.00 88.00 180 SER A C 1
ATOM 1405 O O . SER A 1 180 ? -0.542 -1.390 16.477 1.00 88.00 180 SER A O 1
ATOM 1407 N N . SER A 1 181 ? -2.016 -0.851 14.867 1.00 87.75 181 SER A N 1
ATOM 1408 C CA . SER A 1 181 ? -2.714 0.181 15.637 1.00 87.75 181 SER A CA 1
ATOM 1409 C C . SER A 1 181 ? -3.420 -0.451 16.834 1.00 87.75 181 SER A C 1
ATOM 1411 O O . SER A 1 181 ? -3.162 -0.071 17.972 1.00 87.75 181 SER A O 1
ATOM 1413 N N . LEU A 1 182 ? -4.211 -1.504 16.602 1.00 90.94 182 LEU A N 1
ATOM 1414 C CA . LEU A 1 182 ? -4.933 -2.201 17.672 1.00 90.94 182 LEU A CA 1
ATOM 1415 C C . LEU A 1 182 ? -4.007 -2.745 18.761 1.00 90.94 182 LEU A C 1
ATOM 1417 O O . LEU A 1 182 ? -4.369 -2.718 19.932 1.00 90.94 182 LEU A O 1
ATOM 1421 N N . ARG A 1 183 ? -2.798 -3.198 18.405 1.00 90.88 183 ARG A N 1
ATOM 1422 C CA . ARG A 1 183 ? -1.818 -3.682 19.387 1.00 90.88 183 ARG A CA 1
ATOM 1423 C C . ARG A 1 183 ? -1.462 -2.619 20.432 1.00 90.88 183 ARG A C 1
ATOM 1425 O O . ARG A 1 183 ? -1.305 -2.985 21.589 1.00 90.88 183 ARG A O 1
ATOM 1432 N N . HIS A 1 184 ? -1.370 -1.343 20.054 1.00 87.75 184 HIS A N 1
ATOM 1433 C CA . HIS A 1 184 ? -1.076 -0.262 21.002 1.00 87.75 184 HIS A CA 1
ATOM 1434 C C . HIS A 1 184 ? -2.234 -0.045 21.982 1.00 87.75 184 HIS A C 1
ATOM 1436 O O . HIS A 1 184 ? -2.004 0.082 23.180 1.00 87.75 184 HIS A O 1
ATOM 1442 N N . GLY A 1 185 ? -3.480 -0.073 21.501 1.00 86.75 185 GLY A N 1
ATOM 1443 C CA . GLY A 1 185 ? -4.654 0.013 22.374 1.00 86.75 185 GLY A CA 1
ATOM 1444 C C . GLY A 1 185 ? -4.794 -1.206 23.293 1.00 86.75 185 GLY A C 1
ATOM 1445 O O . GLY A 1 185 ? -5.017 -1.052 24.488 1.00 86.75 185 GLY A O 1
ATOM 1446 N N . VAL A 1 186 ? -4.561 -2.418 22.775 1.00 90.81 186 VAL A N 1
ATOM 1447 C CA . VAL A 1 186 ? -4.525 -3.642 23.597 1.00 90.81 186 VAL A CA 1
ATOM 1448 C C . VAL A 1 186 ? -3.442 -3.551 24.668 1.00 90.81 186 VAL A C 1
ATOM 1450 O O . VAL A 1 186 ? -3.709 -3.894 25.812 1.00 90.81 186 VAL A O 1
ATOM 1453 N N . GLN A 1 187 ? -2.249 -3.053 24.326 1.00 89.88 187 GLN A N 1
ATOM 1454 C CA . GLN A 1 187 ? -1.196 -2.810 25.310 1.00 89.88 187 GLN A CA 1
ATOM 1455 C C . GLN A 1 187 ? -1.648 -1.811 26.377 1.00 89.88 187 GLN A C 1
ATOM 1457 O O . GLN A 1 187 ? -1.422 -2.065 27.553 1.00 89.88 187 GLN A O 1
ATOM 1462 N N . LEU A 1 188 ? -2.305 -0.709 26.008 1.00 87.38 188 LEU A N 1
ATOM 1463 C CA . LEU A 1 188 ? -2.778 0.271 26.988 1.00 87.38 188 LEU A CA 1
ATOM 1464 C C . LEU A 1 188 ? -3.778 -0.345 27.981 1.00 87.38 188 LEU A C 1
ATOM 1466 O O . LEU A 1 188 ? -3.655 -0.111 29.180 1.00 87.38 188 LEU A O 1
ATOM 1470 N N . LEU A 1 189 ? -4.712 -1.173 27.499 1.00 89.00 189 LEU A N 1
ATOM 1471 C CA . LEU A 1 189 ? -5.655 -1.897 28.361 1.00 89.00 189 LEU A CA 1
ATOM 1472 C C . LEU A 1 189 ? -4.938 -2.930 29.233 1.00 89.00 189 LEU A C 1
ATOM 1474 O O . LEU A 1 189 ? -5.167 -2.972 30.433 1.00 89.00 189 LEU A O 1
ATOM 1478 N N . SER A 1 190 ? -4.040 -3.734 28.656 1.00 87.88 190 SER A N 1
ATOM 1479 C CA . SER A 1 190 ? -3.393 -4.843 29.366 1.00 87.88 190 SER A CA 1
ATOM 1480 C C . SER A 1 190 ? -2.378 -4.408 30.426 1.00 87.88 190 SER A C 1
ATOM 1482 O O . SER A 1 190 ? -1.991 -5.223 31.255 1.00 87.88 190 SER A O 1
ATOM 1484 N N . HIS A 1 191 ? -1.869 -3.174 30.362 1.00 87.12 191 HIS A N 1
ATOM 1485 C CA . HIS A 1 191 ? -0.954 -2.632 31.376 1.00 87.12 191 HIS A CA 1
ATOM 1486 C C . HIS A 1 191 ? -1.692 -1.999 32.564 1.00 87.12 191 HIS A C 1
ATOM 1488 O O . HIS A 1 191 ? -1.045 -1.670 33.558 1.00 87.12 191 HIS A O 1
ATOM 1494 N N . ASN A 1 192 ? -3.012 -1.800 32.475 1.00 83.38 192 ASN A N 1
ATOM 1495 C CA . ASN A 1 192 ? -3.796 -1.250 33.571 1.00 83.38 192 ASN A CA 1
ATOM 1496 C C . ASN A 1 192 ? -4.328 -2.396 34.453 1.00 83.38 192 ASN A C 1
ATOM 1498 O O . ASN A 1 192 ? -5.084 -3.221 33.947 1.00 83.38 192 ASN A O 1
ATOM 1502 N N . PRO A 1 193 ? -3.969 -2.457 35.748 1.00 80.62 193 PRO A N 1
ATOM 1503 C CA . PRO A 1 193 ? -4.387 -3.550 36.626 1.00 80.62 193 PRO A CA 1
ATOM 1504 C C . PRO A 1 193 ? -5.900 -3.584 36.869 1.00 80.62 193 PRO A C 1
ATOM 1506 O O . PRO A 1 193 ? -6.427 -4.641 37.164 1.00 80.62 193 PRO A O 1
ATOM 1509 N N . ALA A 1 194 ? -6.611 -2.465 36.707 1.00 83.12 194 ALA A N 1
ATOM 1510 C CA . ALA A 1 194 ? -8.058 -2.410 36.903 1.00 83.12 194 ALA A CA 1
ATOM 1511 C C . ALA A 1 194 ? -8.860 -2.877 35.673 1.00 83.12 194 ALA A C 1
ATOM 1513 O O . ALA A 1 194 ? -10.091 -2.823 35.690 1.00 83.12 194 ALA A O 1
ATOM 1514 N N . ILE A 1 195 ? -8.193 -3.272 34.579 1.00 86.69 195 ILE A N 1
ATOM 1515 C CA . ILE A 1 195 ? -8.843 -3.696 33.338 1.00 86.69 195 ILE A CA 1
ATOM 1516 C C . ILE A 1 195 ? -8.447 -5.127 32.983 1.00 86.69 195 ILE A C 1
ATOM 1518 O O . ILE A 1 195 ? -7.294 -5.420 32.669 1.00 86.69 195 ILE A O 1
ATOM 1522 N N . SER A 1 196 ? -9.454 -5.981 32.841 1.00 87.19 196 SER A N 1
ATOM 1523 C CA . SER A 1 196 ? -9.324 -7.261 32.159 1.00 87.19 196 SER A CA 1
ATOM 1524 C C . SER A 1 196 ? -9.502 -7.068 30.650 1.00 87.19 196 SER A C 1
ATOM 1526 O O . SER A 1 196 ? -10.575 -6.687 30.166 1.00 87.19 196 SER A O 1
ATOM 1528 N N . TRP A 1 197 ? -8.441 -7.295 29.870 1.00 89.00 197 TRP A N 1
ATOM 1529 C CA . TRP A 1 197 ? -8.532 -7.262 28.408 1.00 89.00 197 TRP A CA 1
ATOM 1530 C C . TRP A 1 197 ? -9.377 -8.432 27.891 1.00 89.00 197 TRP A C 1
ATOM 1532 O O . TRP A 1 197 ? -9.104 -9.590 28.204 1.00 89.00 197 TRP A O 1
ATOM 1542 N N . TRP A 1 198 ? -10.367 -8.129 27.047 1.00 88.50 198 TRP A N 1
ATOM 1543 C CA . TRP A 1 198 ? -11.315 -9.122 26.540 1.00 88.50 198 TRP A CA 1
ATOM 1544 C C . TRP A 1 198 ? -11.081 -9.468 25.067 1.00 88.50 198 TRP A C 1
ATOM 1546 O O . TRP A 1 198 ? -11.022 -10.640 24.696 1.00 88.50 198 TRP A O 1
ATOM 1556 N N . GLY A 1 199 ? -10.916 -8.461 24.204 1.00 92.56 199 GLY A N 1
ATOM 1557 C CA . GLY A 1 199 ? -10.777 -8.712 22.772 1.00 92.56 199 GLY A CA 1
ATOM 1558 C C . GLY A 1 199 ? -10.774 -7.460 21.906 1.00 92.56 199 GLY A C 1
ATOM 1559 O O . GLY A 1 199 ? -10.354 -6.383 22.328 1.00 92.56 199 GLY A O 1
ATOM 1560 N N . VAL A 1 200 ? -11.200 -7.633 20.659 1.00 93.88 200 VAL A N 1
ATOM 1561 C CA . VAL A 1 200 ? -11.420 -6.582 19.665 1.00 93.88 200 VAL A CA 1
ATOM 1562 C C . VAL A 1 200 ? -12.865 -6.694 19.195 1.00 93.88 200 VAL A C 1
ATOM 1564 O O . VAL A 1 200 ? -13.272 -7.735 18.676 1.00 93.88 200 VAL A O 1
ATOM 1567 N N . ARG A 1 201 ? -13.634 -5.624 19.369 1.00 94.06 201 ARG A N 1
ATOM 1568 C CA . ARG A 1 201 ? -14.965 -5.473 18.788 1.00 94.06 201 ARG A CA 1
ATOM 1569 C C . ARG A 1 201 ? -14.787 -5.053 17.337 1.00 94.06 201 ARG A C 1
ATOM 1571 O O . ARG A 1 201 ? -14.076 -4.096 17.062 1.00 94.06 201 ARG A O 1
ATOM 1578 N N . VAL A 1 202 ? -15.379 -5.788 16.405 1.00 94.31 202 VAL A N 1
ATOM 1579 C CA . VAL A 1 202 ? -15.312 -5.501 14.968 1.00 94.31 202 VAL A CA 1
ATOM 1580 C C . VAL A 1 202 ? -16.705 -5.585 14.365 1.00 94.31 202 VAL A C 1
ATOM 1582 O O . VAL A 1 202 ? -17.506 -6.446 14.732 1.00 94.31 202 VAL A O 1
ATOM 1585 N N . ARG A 1 203 ? -16.999 -4.689 13.423 1.00 93.31 203 ARG A N 1
ATOM 1586 C CA . ARG A 1 203 ? -18.213 -4.748 12.610 1.00 93.31 203 ARG A CA 1
ATOM 1587 C C . ARG A 1 203 ? -17.890 -5.438 11.300 1.00 93.31 203 ARG A C 1
ATOM 1589 O O . ARG A 1 203 ? -17.095 -4.935 10.507 1.00 93.31 203 ARG A O 1
ATOM 1596 N N . ILE A 1 204 ? -18.502 -6.592 11.088 1.00 92.62 204 ILE A N 1
ATOM 1597 C CA . ILE A 1 204 ? -18.340 -7.389 9.879 1.00 92.62 204 ILE A CA 1
ATOM 1598 C C . ILE A 1 204 ? -19.564 -7.117 9.018 1.00 92.62 204 ILE A C 1
ATOM 1600 O O . ILE A 1 204 ? -20.681 -7.427 9.416 1.00 92.62 204 ILE A O 1
ATOM 1604 N N . GLY A 1 205 ? -19.371 -6.456 7.882 1.00 90.56 205 GLY A N 1
ATOM 1605 C CA . GLY A 1 205 ? -20.435 -6.250 6.905 1.00 90.56 205 GLY A CA 1
ATOM 1606 C C . GLY A 1 205 ? -20.377 -7.338 5.851 1.00 90.56 205 GLY A C 1
ATOM 1607 O O . GLY A 1 205 ? -19.294 -7.585 5.338 1.00 90.56 205 GLY A O 1
ATOM 1608 N N . GLU A 1 206 ? -21.505 -7.944 5.492 1.00 89.31 206 GLU A N 1
ATOM 1609 C CA . GLU A 1 206 ? -21.580 -8.924 4.401 1.00 89.31 206 GLU A CA 1
ATOM 1610 C C . GLU A 1 206 ? -22.611 -8.516 3.341 1.00 89.31 206 GLU A C 1
ATOM 1612 O O . GLU A 1 206 ? -23.677 -7.978 3.661 1.00 89.31 206 GLU A O 1
ATOM 1617 N N . HIS A 1 207 ? -22.284 -8.759 2.069 1.00 86.81 207 HIS A N 1
ATOM 1618 C CA . HIS A 1 207 ? -23.172 -8.543 0.927 1.00 86.81 207 HIS A CA 1
ATOM 1619 C C . HIS A 1 207 ? -22.749 -9.422 -0.261 1.00 86.81 207 HIS A C 1
ATOM 1621 O O . HIS A 1 207 ? -21.624 -9.312 -0.736 1.00 86.81 207 HIS A O 1
ATOM 1627 N N . GLU A 1 208 ? -23.634 -10.301 -0.742 1.00 82.06 208 GLU A N 1
ATOM 1628 C CA . GLU A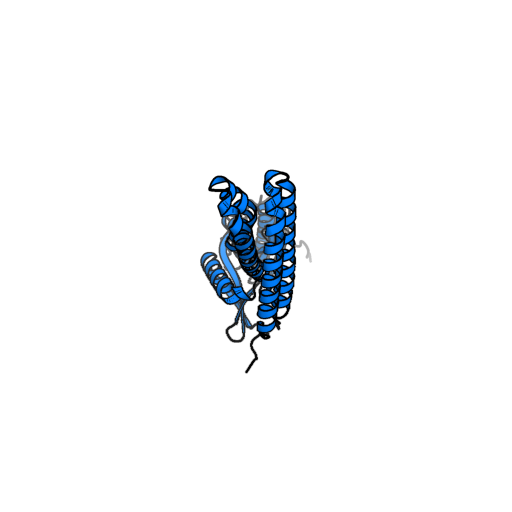 1 208 ? -23.409 -11.166 -1.922 1.00 82.06 208 GLU A CA 1
ATOM 1629 C C . GLU A 1 208 ? -22.057 -11.916 -1.953 1.00 82.06 208 GLU A C 1
ATOM 1631 O O . GLU A 1 208 ? -21.410 -12.050 -2.989 1.00 82.06 208 GLU A O 1
ATOM 1636 N N . GLY A 1 209 ? -21.606 -12.419 -0.799 1.00 82.62 209 GLY A N 1
ATOM 1637 C CA . GLY A 1 209 ? -20.331 -13.141 -0.673 1.00 82.62 209 GLY A CA 1
ATOM 1638 C C . GLY A 1 209 ? -19.096 -12.240 -0.552 1.00 82.62 209 GLY A C 1
ATOM 1639 O O . GLY A 1 209 ? -17.996 -12.740 -0.317 1.00 82.62 209 GLY A O 1
ATOM 1640 N N . TYR A 1 210 ? -19.270 -10.922 -0.650 1.00 85.88 210 TYR A N 1
ATOM 1641 C CA . TYR A 1 210 ? -18.293 -9.938 -0.209 1.00 85.88 210 TYR A CA 1
ATOM 1642 C C . TYR A 1 210 ? -18.472 -9.647 1.280 1.00 85.88 210 TYR A C 1
ATOM 1644 O O . TYR A 1 210 ? -19.572 -9.718 1.826 1.00 85.88 210 TYR A O 1
ATOM 1652 N N . PHE A 1 211 ? -17.375 -9.279 1.930 1.00 89.56 211 PHE A N 1
ATOM 1653 C CA . PHE A 1 211 ? -17.332 -8.910 3.338 1.00 89.56 211 PHE A CA 1
ATOM 1654 C C . PHE A 1 211 ? -16.424 -7.701 3.553 1.00 89.56 211 PHE A C 1
ATOM 1656 O O . PHE A 1 211 ? -15.465 -7.526 2.803 1.00 89.56 211 PHE A O 1
ATOM 1663 N N . THR A 1 212 ? -16.704 -6.890 4.572 1.00 90.81 212 THR A N 1
ATOM 1664 C CA . THR A 1 212 ? -15.908 -5.732 5.003 1.00 90.81 212 THR A CA 1
ATOM 1665 C C . THR A 1 212 ? -15.693 -5.750 6.514 1.00 90.81 212 THR A C 1
ATOM 1667 O O . THR A 1 212 ? -16.534 -6.248 7.260 1.00 90.81 212 THR A O 1
ATOM 1670 N N . LEU A 1 213 ? -14.555 -5.222 6.969 1.00 91.75 213 LEU A N 1
ATOM 1671 C CA . LEU A 1 213 ? -14.186 -5.134 8.382 1.00 91.75 213 LEU A CA 1
ATOM 1672 C C . LEU A 1 213 ? -14.098 -3.659 8.770 1.00 91.75 213 LEU A C 1
ATOM 1674 O O . LEU A 1 213 ? -13.166 -2.972 8.353 1.00 91.75 213 LEU A O 1
ATOM 1678 N N . ARG A 1 214 ? -15.056 -3.178 9.563 1.00 89.62 214 ARG A N 1
ATOM 1679 C CA . ARG A 1 214 ? -15.156 -1.773 9.981 1.00 89.62 214 ARG A CA 1
ATOM 1680 C C . ARG A 1 214 ? -15.113 -1.625 11.495 1.00 89.62 214 ARG A C 1
ATOM 1682 O O . ARG A 1 214 ? -15.377 -2.574 12.234 1.00 89.62 214 ARG A O 1
ATOM 1689 N N . ASP A 1 215 ? -14.772 -0.413 11.926 1.00 87.69 215 ASP A N 1
ATOM 1690 C CA . ASP A 1 215 ? -14.855 0.050 13.314 1.00 87.69 215 ASP A CA 1
ATOM 1691 C C . ASP A 1 215 ? -14.214 -0.915 14.322 1.00 87.69 215 ASP A C 1
ATOM 1693 O O . ASP A 1 215 ? -14.780 -1.199 15.374 1.00 87.69 215 ASP A O 1
ATOM 1697 N N . ALA A 1 216 ? -13.045 -1.470 13.984 1.00 91.44 216 ALA A N 1
ATOM 1698 C CA . ALA A 1 216 ? -12.358 -2.373 14.895 1.00 91.44 216 ALA A CA 1
ATOM 1699 C C . ALA A 1 216 ? -11.785 -1.584 16.081 1.00 91.44 216 ALA A C 1
ATOM 1701 O O . ALA A 1 216 ? -10.914 -0.730 15.883 1.00 91.44 216 ALA A O 1
ATOM 1702 N N . THR A 1 217 ? -12.243 -1.896 17.295 1.00 92.62 217 THR A N 1
ATOM 1703 C CA . THR A 1 217 ? -11.819 -1.254 18.545 1.00 92.62 217 THR A CA 1
ATOM 1704 C C . THR A 1 217 ? -11.386 -2.297 19.583 1.00 92.62 217 THR A C 1
ATOM 1706 O O . THR A 1 217 ? -12.052 -3.318 19.764 1.00 92.62 217 THR A O 1
ATOM 1709 N N . PRO A 1 218 ? -10.241 -2.112 20.263 1.00 92.56 218 PRO A N 1
ATOM 1710 C CA . PRO A 1 218 ? -9.877 -2.930 21.414 1.00 92.56 218 PRO A CA 1
ATOM 1711 C C . PRO A 1 218 ? -10.867 -2.703 22.564 1.00 92.56 218 PRO A C 1
ATOM 1713 O O . PRO A 1 218 ? -11.228 -1.565 22.865 1.00 92.56 218 PRO A O 1
ATOM 1716 N N . LEU A 1 219 ? -11.265 -3.801 23.206 1.00 93.44 219 LEU A N 1
ATOM 1717 C CA . LEU A 1 219 ? -12.249 -3.845 24.281 1.00 93.44 219 LEU A CA 1
ATOM 1718 C C . LEU A 1 219 ? -11.633 -4.473 25.538 1.00 93.44 219 LEU A C 1
ATOM 1720 O O . LEU A 1 219 ? -10.998 -5.534 25.485 1.00 93.44 219 LEU A O 1
ATOM 1724 N N . GLY A 1 220 ? -11.858 -3.824 26.671 1.00 92.12 220 GLY A N 1
ATOM 1725 C CA . GLY A 1 220 ? -11.572 -4.312 28.012 1.00 92.12 220 GLY A CA 1
ATOM 1726 C C . GLY A 1 220 ? -12.796 -4.175 28.912 1.00 92.12 220 GLY A C 1
ATOM 1727 O O . GLY A 1 220 ? -13.793 -3.546 28.554 1.00 92.12 220 GLY A O 1
ATOM 1728 N N . ARG A 1 221 ? -12.720 -4.788 30.086 1.00 90.62 221 ARG A N 1
ATOM 1729 C CA . ARG A 1 221 ? -13.746 -4.741 31.130 1.00 90.62 221 ARG A CA 1
ATOM 1730 C C . ARG A 1 221 ? -13.089 -4.365 32.446 1.00 90.62 221 ARG A C 1
ATOM 1732 O O . ARG A 1 221 ? -11.937 -4.725 32.661 1.00 90.62 221 ARG A O 1
ATOM 1739 N N . ILE A 1 222 ? -13.797 -3.636 33.299 1.00 86.12 222 ILE A N 1
ATOM 1740 C CA . ILE A 1 222 ? -13.255 -3.245 34.606 1.00 86.12 222 ILE A CA 1
ATOM 1741 C C . ILE A 1 222 ? -13.342 -4.443 35.554 1.00 86.12 222 ILE A C 1
ATOM 1743 O O . ILE A 1 222 ? -14.414 -5.038 35.680 1.00 86.12 222 ILE A O 1
ATOM 1747 N N . GLU A 1 223 ? -12.226 -4.795 36.193 1.00 81.25 223 GLU A N 1
ATOM 1748 C CA . GLU A 1 223 ? -12.179 -5.892 37.167 1.00 81.25 223 GLU A CA 1
ATOM 1749 C C . GLU A 1 223 ? -13.139 -5.623 38.340 1.00 81.25 223 GLU A C 1
ATOM 1751 O O . GLU A 1 223 ? -13.256 -4.498 38.830 1.00 81.25 223 GLU A O 1
ATOM 1756 N N . GLY A 1 224 ? -13.889 -6.648 38.748 1.00 79.88 224 GLY A N 1
ATOM 1757 C CA . GLY A 1 224 ? -14.920 -6.569 39.788 1.00 79.88 224 GLY A CA 1
ATOM 1758 C C . GLY 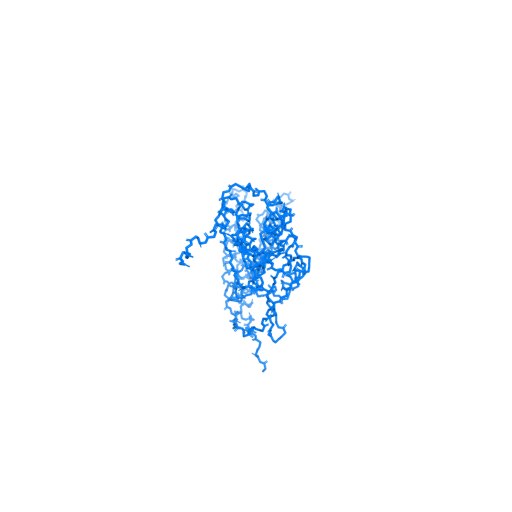A 1 224 ? -16.302 -6.100 39.309 1.00 79.88 224 GLY A C 1
ATOM 1759 O O . GLY A 1 224 ? -17.289 -6.309 40.017 1.00 79.88 224 GLY A O 1
ATOM 1760 N N . ILE A 1 225 ? -16.415 -5.502 38.114 1.00 83.12 225 ILE A N 1
ATOM 1761 C CA . ILE A 1 225 ? -17.693 -5.059 37.514 1.00 83.12 225 ILE A CA 1
ATOM 1762 C C . ILE A 1 225 ? -17.798 -5.413 36.020 1.00 83.12 225 ILE A C 1
ATOM 1764 O O . ILE A 1 225 ? -18.417 -4.697 35.226 1.00 83.12 225 ILE A O 1
ATOM 1768 N N . GLU A 1 226 ? -17.235 -6.554 35.625 1.00 82.06 226 GLU A N 1
ATOM 1769 C CA . GLU A 1 226 ? -16.981 -6.928 34.229 1.00 82.06 226 GLU A CA 1
ATOM 1770 C C . GLU A 1 226 ? -18.254 -7.042 33.384 1.00 82.06 226 GLU A C 1
ATOM 1772 O O . GLU A 1 226 ? -18.229 -6.809 32.177 1.00 82.06 226 GLU A O 1
ATOM 1777 N N . ALA A 1 227 ? -19.373 -7.422 34.002 1.00 82.75 227 ALA A N 1
ATOM 1778 C CA . ALA A 1 227 ? -20.660 -7.554 33.321 1.00 82.75 227 ALA A CA 1
ATOM 1779 C C . ALA A 1 227 ? -21.334 -6.202 33.029 1.00 82.75 227 ALA A C 1
ATOM 1781 O O . ALA A 1 227 ? -22.266 -6.145 32.228 1.00 82.75 227 ALA A O 1
ATOM 1782 N N . ASN A 1 228 ? -20.892 -5.129 33.691 1.00 84.12 228 ASN A N 1
ATOM 1783 C CA . ASN A 1 228 ? -21.635 -3.875 33.758 1.00 84.12 228 ASN A CA 1
ATOM 1784 C C . ASN A 1 228 ? -20.900 -2.687 33.147 1.00 84.12 228 ASN A C 1
ATOM 1786 O O . ASN A 1 228 ? -21.566 -1.727 32.761 1.00 84.12 228 ASN A O 1
ATOM 1790 N N . VAL A 1 229 ? -19.569 -2.732 33.043 1.00 85.56 229 VAL A N 1
ATOM 1791 C CA . VAL A 1 229 ? -18.785 -1.644 32.446 1.00 85.56 229 VAL A CA 1
ATOM 1792 C C . VAL A 1 229 ? -17.825 -2.172 31.388 1.00 85.56 229 VAL A C 1
ATOM 1794 O O . VAL A 1 229 ? -16.929 -2.972 31.659 1.00 85.56 229 VAL A O 1
ATOM 1797 N N . GLU A 1 230 ? -18.006 -1.664 30.174 1.00 91.44 230 GLU A N 1
ATOM 1798 C CA . GLU A 1 230 ? -17.147 -1.908 29.022 1.00 91.44 230 GLU A CA 1
ATOM 1799 C C . GLU A 1 230 ? -16.238 -0.708 28.786 1.00 91.44 230 GLU A C 1
ATOM 1801 O O . GLU A 1 230 ? -16.671 0.438 28.899 1.00 91.44 230 GLU A O 1
ATOM 1806 N N . VAL A 1 231 ? -14.985 -0.963 28.422 1.00 90.25 231 VAL A N 1
ATOM 1807 C CA . VAL A 1 231 ? -13.997 0.073 28.119 1.00 90.25 231 VAL A CA 1
ATOM 1808 C C . VAL A 1 231 ? -13.434 -0.181 26.732 1.00 90.25 231 VAL A C 1
ATOM 1810 O O . VAL A 1 231 ? -12.868 -1.234 26.454 1.00 90.25 231 VAL A O 1
ATOM 1813 N N . GLU A 1 232 ? -13.577 0.798 25.856 1.00 92.50 232 GLU A N 1
ATOM 1814 C CA . GLU A 1 232 ? -13.078 0.790 24.491 1.00 92.50 232 GLU A CA 1
ATOM 1815 C C . GLU A 1 232 ? -12.018 1.872 24.316 1.00 92.50 232 GLU A C 1
ATOM 1817 O O . GLU A 1 232 ? -12.105 2.954 24.898 1.00 92.50 232 GLU A O 1
ATOM 1822 N N . ILE A 1 233 ? -11.035 1.609 23.459 1.00 89.75 233 ILE A N 1
ATOM 1823 C CA . ILE A 1 233 ? -10.115 2.652 22.996 1.00 89.75 233 ILE A CA 1
ATOM 1824 C C . ILE A 1 233 ? -10.353 2.865 21.510 1.00 89.75 233 ILE A C 1
ATOM 1826 O O . ILE A 1 233 ? -10.125 1.970 20.700 1.00 89.75 233 ILE A O 1
ATOM 1830 N N . GLN A 1 234 ? -10.783 4.062 21.133 1.00 88.69 234 GLN A N 1
ATOM 1831 C CA . GLN A 1 234 ? -10.837 4.452 19.734 1.00 88.69 234 GLN A CA 1
ATOM 1832 C C . GLN A 1 234 ? -9.439 4.839 19.254 1.00 88.69 234 GLN A C 1
ATOM 1834 O O . GLN A 1 234 ? -8.698 5.574 19.913 1.00 88.69 234 GLN A O 1
ATOM 1839 N N . MET A 1 235 ? -9.080 4.312 18.089 1.00 85.62 235 MET A N 1
ATOM 1840 C CA . MET A 1 235 ? -7.782 4.522 17.464 1.00 85.62 235 MET A CA 1
ATOM 1841 C C . MET A 1 235 ? -7.915 5.567 16.357 1.00 85.62 235 MET A C 1
ATOM 1843 O O . MET A 1 235 ? -8.748 5.403 15.468 1.00 85.62 235 MET A O 1
ATOM 1847 N N . GLU A 1 236 ? -7.044 6.573 16.347 1.00 83.00 236 GLU A N 1
ATOM 1848 C CA . GLU A 1 236 ? -6.885 7.489 15.217 1.00 83.00 236 GLU A CA 1
ATOM 1849 C C . GLU A 1 236 ? -5.550 7.187 14.526 1.00 83.00 236 GLU A C 1
ATOM 1851 O O . GLU A 1 236 ? -4.452 7.372 15.061 1.00 83.00 236 GLU A O 1
ATOM 1856 N N . GLY A 1 237 ? -5.634 6.592 13.335 1.00 78.25 237 GLY A N 1
ATOM 1857 C CA . GLY A 1 237 ? -4.463 6.094 12.619 1.00 78.25 237 GLY A CA 1
ATOM 1858 C C . GLY A 1 237 ? -3.732 4.987 13.388 1.00 78.25 237 GLY A C 1
ATOM 1859 O O . GLY A 1 237 ? -4.175 3.838 13.415 1.00 78.25 237 GLY A O 1
ATOM 1860 N N . SER A 1 238 ? -2.565 5.310 13.953 1.00 77.88 238 SER A N 1
ATOM 1861 C CA . SER A 1 238 ? -1.728 4.366 14.720 1.00 77.88 238 SER A CA 1
ATOM 1862 C C . SER A 1 238 ? -1.729 4.619 16.225 1.00 77.88 238 SER A C 1
ATOM 1864 O O . SER A 1 238 ? -1.135 3.827 16.954 1.00 77.88 238 SER A O 1
ATOM 1866 N N . GLN A 1 239 ? -2.371 5.694 16.687 1.00 82.81 239 GLN A N 1
ATOM 1867 C CA . GLN A 1 239 ? -2.332 6.111 18.084 1.00 82.81 239 GLN A CA 1
ATOM 1868 C C . GLN A 1 239 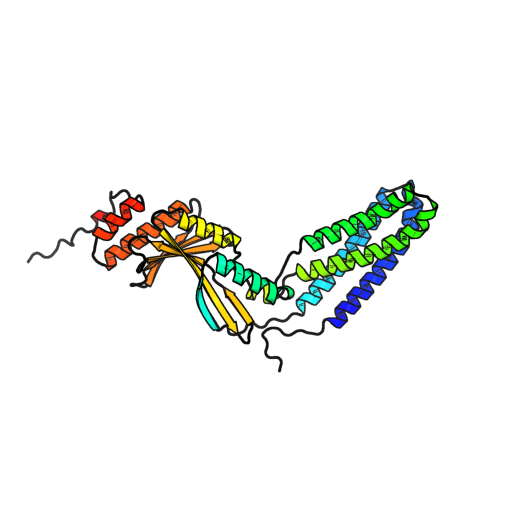? -3.720 6.025 18.729 1.00 82.81 239 GLN A C 1
ATOM 1870 O O . GLN A 1 239 ? -4.730 6.195 18.042 1.00 82.81 239 GLN A O 1
ATOM 1875 N N . PRO A 1 240 ? -3.789 5.692 20.029 1.00 81.88 240 PRO A N 1
ATOM 1876 C CA . PRO A 1 240 ? -5.038 5.747 20.769 1.00 81.88 240 PRO A CA 1
ATOM 1877 C C . PRO A 1 240 ? -5.450 7.215 20.909 1.00 81.88 240 PRO A C 1
ATOM 1879 O O . PRO A 1 240 ? -4.650 8.030 21.356 1.00 81.88 240 PRO A O 1
ATOM 1882 N N . ALA A 1 241 ? -6.670 7.546 20.499 1.00 84.75 241 ALA A N 1
ATOM 1883 C CA . ALA A 1 241 ? -7.148 8.927 20.434 1.00 84.75 241 ALA A CA 1
ATOM 1884 C C . ALA A 1 241 ? -8.211 9.230 21.484 1.00 84.75 241 ALA A C 1
ATOM 1886 O O . ALA A 1 241 ? -8.281 10.345 21.994 1.00 84.75 241 ALA A O 1
ATOM 1887 N N . LEU A 1 242 ? -9.029 8.240 21.838 1.00 88.19 242 LEU A N 1
ATOM 1888 C CA . LEU A 1 242 ? -10.119 8.439 22.781 1.00 88.19 242 LEU A CA 1
ATOM 1889 C C . LEU A 1 242 ? -10.345 7.169 23.596 1.00 88.19 242 LEU A C 1
ATOM 1891 O O . LEU A 1 242 ? -10.446 6.073 23.046 1.00 88.19 242 LEU A O 1
ATOM 1895 N N . ALA A 1 243 ? -10.403 7.318 24.915 1.00 86.69 243 ALA A N 1
ATOM 1896 C CA . ALA A 1 243 ? -10.840 6.271 25.826 1.00 86.69 243 ALA A CA 1
ATOM 1897 C C . ALA A 1 243 ? -12.336 6.455 26.083 1.00 86.69 243 ALA A C 1
ATOM 1899 O O . ALA A 1 243 ? -12.778 7.545 26.449 1.00 86.69 243 ALA A O 1
ATOM 1900 N N . ARG A 1 244 ? -13.118 5.396 25.877 1.00 89.44 244 ARG A N 1
ATOM 1901 C CA . ARG A 1 244 ? -14.568 5.394 26.051 1.00 89.44 244 ARG A CA 1
ATOM 1902 C C . ARG A 1 244 ? -14.961 4.303 27.029 1.00 89.44 244 ARG A C 1
ATOM 1904 O O . ARG A 1 244 ? -14.696 3.137 26.778 1.00 89.44 244 ARG A O 1
ATOM 1911 N N . ALA A 1 245 ? -15.639 4.658 28.109 1.00 86.62 245 ALA A N 1
ATOM 1912 C CA . ALA A 1 245 ? -16.270 3.693 28.998 1.00 86.62 245 ALA A CA 1
ATOM 1913 C C . ALA A 1 245 ? -17.788 3.751 28.832 1.00 86.62 245 ALA A C 1
ATOM 1915 O O . ALA A 1 245 ? -18.371 4.833 28.769 1.00 86.62 245 ALA A O 1
ATOM 1916 N N . ARG A 1 246 ? -18.434 2.590 28.761 1.00 89.38 246 ARG A N 1
ATOM 1917 C CA . ARG A 1 246 ? -19.884 2.455 28.640 1.00 89.38 246 ARG A CA 1
ATOM 1918 C C . ARG A 1 246 ? -20.420 1.585 29.764 1.00 89.38 246 ARG A C 1
ATOM 1920 O O . ARG A 1 246 ? -19.965 0.460 29.951 1.00 89.38 246 ARG A O 1
ATOM 1927 N N . ILE A 1 247 ? -21.434 2.084 30.460 1.00 86.38 247 ILE A N 1
ATOM 1928 C CA . ILE A 1 247 ? -22.187 1.305 31.440 1.00 86.38 247 ILE A CA 1
ATOM 1929 C C . ILE A 1 247 ? -23.289 0.551 30.694 1.00 86.38 247 ILE A C 1
ATOM 1931 O O . ILE A 1 247 ? -24.152 1.156 30.059 1.00 86.38 247 ILE A O 1
ATOM 1935 N N . VAL A 1 248 ? -23.262 -0.778 30.745 1.00 84.25 248 VAL A N 1
ATOM 1936 C CA . VAL A 1 248 ? -24.163 -1.653 29.979 1.00 84.25 248 VAL A CA 1
ATOM 1937 C C . VAL A 1 248 ? -25.614 -1.505 30.446 1.00 84.25 248 VAL A C 1
ATOM 1939 O O . VAL A 1 248 ? -26.521 -1.466 29.618 1.00 84.25 248 VAL A O 1
ATOM 1942 N N . SER A 1 249 ? -25.835 -1.374 31.758 1.00 79.88 249 SER A N 1
ATOM 1943 C CA . SER A 1 249 ? -27.173 -1.309 32.362 1.00 79.88 249 SER A CA 1
ATOM 1944 C C . SER A 1 249 ? -27.915 -0.001 32.074 1.00 79.88 249 SER A C 1
ATOM 1946 O O . SER A 1 249 ? -29.123 -0.022 31.848 1.00 79.88 249 SER A O 1
ATOM 1948 N N . THR A 1 250 ? -27.210 1.133 32.074 1.00 81.62 250 THR A N 1
ATOM 1949 C CA . THR A 1 250 ? -27.800 2.468 31.873 1.00 81.62 250 THR A CA 1
ATOM 1950 C C . THR A 1 250 ? -27.615 2.993 30.452 1.00 81.62 250 THR A C 1
ATOM 1952 O O . THR A 1 250 ? -28.338 3.889 30.025 1.00 81.62 250 THR A O 1
ATOM 1955 N N . GLY A 1 251 ? -26.651 2.451 29.706 1.00 83.12 251 GLY A N 1
ATOM 1956 C CA . GLY A 1 251 ? -26.243 2.971 28.407 1.00 83.12 251 GLY A CA 1
ATOM 1957 C C . GLY A 1 251 ? -25.444 4.275 28.482 1.00 83.12 251 GLY A C 1
ATOM 1958 O O . GLY A 1 251 ? -25.128 4.823 27.427 1.00 83.12 251 GLY A O 1
ATOM 1959 N N . GLU A 1 252 ? -25.107 4.765 29.681 1.00 84.38 252 GLU A N 1
ATOM 1960 C CA . GLU A 1 252 ? -24.282 5.962 29.855 1.00 84.38 252 GLU A CA 1
ATOM 1961 C C . GLU A 1 252 ? -22.869 5.741 29.319 1.00 84.38 252 GLU A C 1
ATOM 1963 O O . GLU A 1 252 ? -22.293 4.655 29.432 1.00 84.38 252 GLU A O 1
ATOM 1968 N N . VAL A 1 253 ? -22.318 6.790 28.714 1.00 88.88 253 VAL A N 1
ATOM 1969 C CA . VAL A 1 253 ? -21.037 6.763 28.016 1.00 88.88 253 VAL A CA 1
ATOM 1970 C C . VAL A 1 253 ? -20.174 7.913 28.520 1.00 88.88 253 VAL A C 1
ATOM 1972 O O . VAL A 1 253 ? -20.610 9.062 28.532 1.00 88.88 253 VAL A O 1
ATOM 1975 N N . PHE A 1 254 ? -18.933 7.596 28.876 1.00 86.62 254 PHE A N 1
ATOM 1976 C CA . PHE A 1 254 ? -17.913 8.545 29.299 1.00 86.62 254 PHE A CA 1
ATOM 1977 C C . PHE A 1 254 ? -16.751 8.489 28.322 1.00 86.62 254 PHE A C 1
ATOM 1979 O O . PHE A 1 254 ? -16.231 7.412 28.047 1.00 86.62 254 PHE A O 1
ATOM 1986 N N . GLU A 1 255 ? -16.349 9.644 27.805 1.00 89.50 255 GLU A N 1
ATOM 1987 C CA . GLU A 1 255 ? -15.299 9.760 26.797 1.00 89.50 255 GLU A CA 1
ATOM 1988 C C . GLU A 1 255 ? -14.235 10.750 27.273 1.00 89.50 255 GLU A C 1
ATOM 1990 O O . GLU A 1 255 ? -14.562 11.835 27.763 1.00 89.50 255 GLU A O 1
ATOM 1995 N N . THR A 1 256 ? -12.966 10.369 27.132 1.00 87.44 256 THR A N 1
ATOM 1996 C CA . THR A 1 256 ? -11.810 11.230 27.403 1.00 87.44 256 THR A CA 1
ATOM 1997 C C . THR A 1 256 ? -10.861 11.179 26.210 1.00 87.44 256 THR A C 1
ATOM 1999 O O . THR A 1 256 ? -10.428 10.101 25.797 1.00 87.44 256 THR A O 1
ATOM 2002 N N . GLU A 1 257 ? -10.519 12.344 25.658 1.00 86.19 257 GLU A N 1
ATOM 2003 C CA . GLU A 1 257 ? -9.490 12.458 24.620 1.00 86.19 257 GLU A CA 1
ATOM 2004 C C . GLU A 1 257 ? -8.104 12.127 25.188 1.00 86.19 257 GLU A C 1
ATOM 2006 O O . GLU A 1 257 ? -7.695 12.626 26.238 1.00 86.19 257 GLU A O 1
ATOM 2011 N N . ILE A 1 258 ? -7.351 11.315 24.455 1.00 82.94 258 ILE A N 1
ATOM 2012 C CA . ILE A 1 258 ? -5.979 10.943 24.779 1.00 82.94 258 ILE A CA 1
ATOM 2013 C C . ILE A 1 258 ? -5.049 11.933 24.071 1.00 82.94 258 ILE A C 1
ATOM 2015 O O . ILE A 1 258 ? -4.814 11.823 22.872 1.00 82.94 258 ILE A O 1
ATOM 2019 N N . ARG A 1 259 ? -4.537 12.920 24.818 1.00 76.81 259 ARG A N 1
ATOM 2020 C CA . ARG A 1 259 ? -3.579 13.918 24.307 1.00 76.81 259 ARG A CA 1
ATOM 2021 C C . ARG A 1 259 ? -2.146 13.604 24.734 1.00 76.81 259 ARG A C 1
ATOM 2023 O O . ARG A 1 259 ? -1.379 13.057 23.951 1.00 76.81 259 ARG A O 1
ATOM 2030 N N . ASP A 1 260 ? -1.809 13.905 25.989 1.00 75.19 260 ASP A N 1
ATOM 2031 C CA . ASP A 1 260 ? -0.415 13.896 26.460 1.00 75.19 260 ASP A CA 1
ATOM 2032 C C . ASP A 1 260 ? -0.044 12.635 27.261 1.00 75.19 260 ASP A C 1
ATOM 2034 O O . ASP A 1 260 ? 1.099 12.181 27.217 1.00 75.19 260 ASP A O 1
ATOM 2038 N N . SER A 1 261 ? -1.008 12.034 27.970 1.00 83.81 261 SER A N 1
ATOM 2039 C CA . SER A 1 261 ? -0.789 10.866 28.833 1.00 83.81 261 SER A CA 1
ATOM 2040 C C . SER A 1 261 ? -1.908 9.828 28.661 1.00 83.81 261 SER A C 1
ATOM 2042 O O . SER A 1 261 ? -2.960 9.931 29.298 1.00 83.81 261 SER A O 1
ATOM 2044 N N . PRO A 1 262 ? -1.709 8.799 27.811 1.00 82.62 262 PRO A N 1
ATOM 2045 C CA . PRO A 1 262 ? -2.716 7.765 27.554 1.00 82.62 262 PRO A CA 1
ATOM 2046 C C . PRO A 1 262 ? -3.169 7.016 28.806 1.00 82.62 262 PRO A C 1
ATOM 2048 O O . PRO A 1 262 ? -4.341 6.672 28.930 1.00 82.62 262 PRO A O 1
ATOM 2051 N N . ALA A 1 263 ? -2.251 6.779 29.745 1.00 84.19 263 ALA A N 1
ATOM 2052 C CA . ALA A 1 263 ? -2.556 6.084 30.989 1.00 84.19 263 ALA A CA 1
ATOM 2053 C C . ALA A 1 263 ? -3.413 6.941 31.934 1.00 84.19 263 ALA A C 1
ATOM 2055 O O . ALA A 1 263 ? -4.345 6.422 32.544 1.00 84.19 263 ALA A O 1
ATOM 2056 N N . GLU A 1 264 ? -3.135 8.246 32.037 1.00 84.31 264 GLU A N 1
ATOM 2057 C CA . GLU A 1 264 ? -3.928 9.153 32.875 1.00 84.31 264 GLU A CA 1
ATOM 2058 C C . GLU A 1 264 ? -5.314 9.401 32.287 1.00 84.31 264 GLU A C 1
ATOM 2060 O O . GLU A 1 264 ? -6.288 9.345 33.033 1.00 84.31 264 GLU A O 1
ATOM 2065 N N . ALA A 1 265 ? -5.410 9.599 30.968 1.00 82.31 265 ALA A N 1
ATOM 2066 C CA . ALA A 1 265 ? -6.688 9.761 30.279 1.00 82.31 265 ALA A CA 1
ATOM 2067 C C . ALA A 1 265 ? -7.570 8.517 30.448 1.00 82.31 265 ALA A C 1
ATOM 2069 O O . ALA A 1 265 ? -8.727 8.634 30.847 1.00 82.31 265 ALA A O 1
ATOM 2070 N N . LEU A 1 266 ? -7.001 7.320 30.241 1.00 84.88 266 LEU A N 1
ATOM 2071 C CA . LEU A 1 266 ? -7.697 6.060 30.500 1.00 84.88 266 LEU A CA 1
ATOM 2072 C C . LEU A 1 266 ? -8.139 5.970 31.966 1.00 84.88 266 LEU A C 1
ATOM 2074 O O . LEU A 1 266 ? -9.298 5.665 32.233 1.00 84.88 266 LEU A O 1
ATOM 2078 N N . ARG A 1 267 ? -7.249 6.276 32.921 1.00 85.00 267 ARG A N 1
ATOM 2079 C CA . ARG A 1 267 ? -7.582 6.267 34.352 1.00 85.00 267 ARG A CA 1
ATOM 2080 C C . ARG A 1 267 ? -8.742 7.208 34.665 1.00 85.00 267 ARG A C 1
ATOM 2082 O O . ARG A 1 267 ? -9.664 6.807 35.360 1.00 85.00 267 ARG A O 1
ATOM 2089 N N . GLU A 1 268 ? -8.730 8.428 34.141 1.00 85.25 268 GLU A N 1
ATOM 2090 C CA . GLU A 1 268 ? -9.816 9.391 34.330 1.00 85.25 268 GLU A CA 1
ATOM 2091 C C . GLU A 1 268 ? -11.156 8.853 33.809 1.00 85.25 268 GLU A C 1
ATOM 2093 O O . GLU A 1 268 ? -12.170 8.947 34.506 1.00 85.25 268 GLU A O 1
ATOM 2098 N N . THR A 1 269 ? -11.168 8.240 32.620 1.00 85.69 269 THR A N 1
ATOM 2099 C CA . THR A 1 269 ? -12.376 7.612 32.064 1.00 85.69 269 THR A CA 1
ATOM 2100 C C . THR A 1 269 ? -12.898 6.497 32.973 1.00 85.69 269 THR A C 1
ATOM 2102 O O . THR A 1 269 ? -14.097 6.445 33.249 1.00 85.69 269 THR A O 1
ATOM 2105 N N . LEU A 1 270 ? -12.008 5.635 33.480 1.00 84.88 270 LEU A N 1
ATOM 2106 C CA . LEU A 1 270 ? -12.366 4.545 34.394 1.00 84.88 270 LEU A CA 1
ATOM 2107 C C . LEU A 1 270 ? -12.968 5.074 35.698 1.00 84.88 270 LEU A C 1
ATOM 2109 O O . LEU A 1 270 ? -14.026 4.611 36.114 1.00 84.88 270 LEU A O 1
ATOM 2113 N N . VAL A 1 271 ? -12.332 6.074 36.316 1.00 85.38 271 VAL A N 1
ATOM 2114 C CA . VAL A 1 271 ? -12.798 6.694 37.567 1.00 85.38 271 VAL A CA 1
ATOM 2115 C C . VAL A 1 271 ? -14.215 7.238 37.403 1.00 85.38 271 VAL A C 1
ATOM 2117 O O . VAL A 1 271 ? -15.093 6.943 38.215 1.00 85.38 271 VAL A O 1
ATOM 2120 N N . ARG A 1 272 ? -14.466 7.987 36.322 1.00 85.19 272 ARG A N 1
ATOM 2121 C CA . ARG A 1 272 ? -15.796 8.539 36.027 1.00 85.19 272 ARG A CA 1
ATOM 2122 C C . ARG A 1 272 ? -16.838 7.434 35.844 1.00 85.19 272 ARG A C 1
ATOM 2124 O O . ARG A 1 272 ? -17.923 7.532 36.415 1.00 85.19 272 ARG A O 1
ATOM 2131 N N . ALA A 1 273 ? -16.496 6.376 35.109 1.00 84.50 273 ALA A N 1
ATOM 2132 C CA . ALA A 1 273 ? -17.396 5.254 34.862 1.00 84.50 273 ALA A CA 1
ATOM 2133 C C . ALA A 1 273 ? -17.733 4.469 36.139 1.00 84.50 273 ALA A C 1
ATOM 2135 O O . ALA A 1 273 ? -18.901 4.166 36.373 1.00 84.50 273 ALA A O 1
ATOM 2136 N N . VAL A 1 274 ? -16.745 4.193 36.998 1.00 84.31 274 VAL A N 1
ATOM 2137 C CA . VAL A 1 274 ? -16.952 3.500 38.282 1.00 84.31 274 VAL A CA 1
ATOM 2138 C C . VAL A 1 274 ? -17.827 4.330 39.220 1.00 84.31 274 VAL A C 1
ATOM 2140 O O . VAL A 1 274 ? -18.779 3.803 39.795 1.00 84.31 274 VAL A O 1
ATOM 2143 N N . ILE A 1 275 ? -17.567 5.639 39.343 1.00 83.50 275 ILE A N 1
ATOM 2144 C CA . ILE A 1 275 ? -18.382 6.538 40.177 1.00 83.50 275 ILE A CA 1
ATOM 2145 C C . ILE A 1 275 ? -19.831 6.576 39.678 1.00 83.50 275 ILE A C 1
ATOM 2147 O O . ILE A 1 275 ? -20.764 6.500 40.481 1.00 83.50 275 ILE A O 1
ATOM 2151 N N . ALA A 1 276 ? -20.036 6.695 38.365 1.00 82.88 276 ALA A N 1
ATOM 2152 C CA . ALA A 1 276 ? -21.371 6.701 37.774 1.00 82.88 276 ALA A CA 1
ATOM 2153 C C . ALA A 1 276 ? -22.096 5.363 37.987 1.00 82.88 276 ALA A C 1
ATOM 2155 O O . ALA A 1 276 ? -23.257 5.345 38.406 1.00 82.88 276 ALA A O 1
ATOM 2156 N N . TYR A 1 277 ? -21.397 4.241 37.807 1.00 82.38 277 TYR A N 1
ATOM 2157 C CA . TYR A 1 277 ? -21.956 2.915 38.045 1.00 82.38 277 TYR A CA 1
ATOM 2158 C C . TYR A 1 277 ? -22.358 2.709 39.514 1.00 82.38 277 TYR A C 1
ATOM 2160 O O . TYR A 1 277 ? -23.489 2.300 39.787 1.00 82.38 277 TYR A O 1
ATOM 2168 N N . ALA A 1 278 ? -21.504 3.078 40.470 1.00 82.50 278 ALA A N 1
ATOM 2169 C CA . ALA A 1 278 ? -21.823 2.980 41.894 1.00 82.50 278 ALA A CA 1
ATOM 2170 C C . ALA A 1 278 ? -23.025 3.850 42.294 1.00 82.50 278 ALA A C 1
ATOM 2172 O O . ALA A 1 278 ? -23.894 3.406 43.049 1.00 82.50 278 ALA A O 1
ATOM 2173 N N . LYS A 1 279 ? -23.135 5.066 41.732 1.00 82.19 279 LYS A N 1
ATOM 2174 C CA . LYS A 1 279 ? -24.324 5.919 41.900 1.00 82.19 279 LYS A CA 1
ATOM 2175 C C . LYS A 1 279 ? -25.583 5.244 41.355 1.00 82.19 279 LYS A C 1
ATOM 2177 O O . LYS A 1 279 ? -26.619 5.291 42.015 1.00 82.19 279 LYS A O 1
ATOM 2182 N N . SER A 1 280 ? -25.492 4.589 40.195 1.00 81.31 280 SER A N 1
ATOM 2183 C CA . SER A 1 280 ? -26.627 3.880 39.590 1.00 81.31 280 SER A CA 1
ATOM 2184 C C . SER A 1 280 ? -27.100 2.687 40.433 1.00 81.31 280 SER A C 1
ATOM 2186 O O . SER A 1 280 ? -28.304 2.472 40.567 1.00 81.31 280 SER A O 1
ATOM 2188 N N . CYS A 1 281 ? -26.173 1.970 41.078 1.00 79.56 281 CYS A N 1
ATOM 2189 C CA . CYS A 1 281 ? -26.475 0.824 41.940 1.00 79.56 281 CYS A CA 1
ATOM 2190 C C . CYS A 1 281 ? -26.845 1.215 43.379 1.00 79.56 281 CYS A C 1
ATOM 2192 O O . CYS A 1 281 ? -27.306 0.365 44.138 1.00 79.56 281 CYS A O 1
ATOM 2194 N N . ARG A 1 282 ? -26.659 2.489 43.759 1.00 78.38 282 ARG A N 1
ATOM 2195 C CA . ARG A 1 282 ? -26.766 2.992 45.142 1.00 78.38 282 ARG A CA 1
ATOM 2196 C C . ARG A 1 282 ? -25.875 2.237 46.136 1.00 78.38 282 ARG A C 1
ATOM 2198 O O . ARG A 1 282 ? -26.205 2.166 47.317 1.00 78.38 282 ARG A O 1
ATOM 2205 N N . ASP A 1 283 ? -24.749 1.707 45.667 1.00 75.31 283 ASP A N 1
ATOM 2206 C CA . ASP A 1 283 ? -23.807 0.956 46.491 1.00 75.31 283 ASP A CA 1
ATOM 2207 C C . ASP A 1 283 ? -22.423 1.627 46.467 1.00 75.31 283 ASP A C 1
ATOM 2209 O O . ASP A 1 283 ? -21.681 1.497 45.489 1.00 75.31 283 ASP A O 1
ATOM 2213 N N . PRO A 1 284 ? -22.065 2.385 47.520 1.00 68.38 284 PRO A N 1
ATOM 2214 C CA . PRO A 1 284 ? -20.783 3.073 47.593 1.00 68.38 284 PRO A CA 1
ATOM 2215 C C . PRO A 1 284 ? -19.602 2.129 47.870 1.00 68.38 284 PRO A C 1
ATOM 2217 O O . PRO A 1 284 ? -18.460 2.546 47.667 1.00 68.38 284 PRO A O 1
ATOM 2220 N N . SER A 1 285 ? -19.838 0.881 48.301 1.00 69.62 285 SER A N 1
ATOM 2221 C CA . SER A 1 285 ? -18.758 -0.083 48.574 1.00 69.62 285 SER A CA 1
ATOM 2222 C C . SER A 1 285 ? -17.986 -0.463 47.305 1.00 69.62 285 SER A C 1
ATOM 2224 O O . SER A 1 285 ? -16.766 -0.587 47.343 1.00 69.62 285 SER A O 1
ATOM 2226 N N . ILE A 1 286 ? -18.670 -0.473 46.156 1.00 69.62 286 ILE A N 1
ATOM 2227 C CA . ILE A 1 286 ? -18.091 -0.722 44.827 1.00 69.62 286 ILE A CA 1
ATOM 2228 C C . ILE A 1 286 ? -16.994 0.300 44.491 1.00 69.62 286 ILE A C 1
ATOM 2230 O O . ILE A 1 286 ? -15.968 -0.049 43.912 1.00 69.62 286 ILE A O 1
ATOM 2234 N N . VAL A 1 287 ? -17.174 1.570 44.877 1.00 63.69 287 VAL A N 1
ATOM 2235 C CA . VAL A 1 287 ? -16.139 2.593 44.654 1.00 63.69 287 VAL A CA 1
ATOM 2236 C C . VAL A 1 287 ? -14.943 2.347 45.560 1.00 63.69 287 VAL A C 1
ATOM 2238 O O . VAL A 1 287 ? -13.826 2.578 45.124 1.00 63.69 287 VAL A O 1
ATOM 2241 N N . ALA A 1 288 ? -15.152 1.900 46.800 1.00 61.09 288 ALA A N 1
ATOM 2242 C CA . ALA A 1 288 ? -14.067 1.680 47.752 1.00 61.09 288 ALA A CA 1
ATOM 2243 C C . ALA A 1 288 ? -13.140 0.534 47.315 1.00 61.09 288 ALA A C 1
ATOM 2245 O O . ALA A 1 288 ? -11.922 0.701 47.383 1.00 61.09 288 ALA A O 1
ATOM 2246 N N . ASP A 1 289 ? -13.708 -0.560 46.801 1.00 65.62 289 ASP A N 1
ATOM 2247 C CA . ASP A 1 289 ? -12.948 -1.722 46.331 1.00 65.62 289 ASP A CA 1
ATOM 2248 C C . ASP A 1 289 ? -12.221 -1.429 45.007 1.00 65.62 289 ASP A C 1
ATOM 2250 O O . ASP A 1 289 ? -11.038 -1.720 44.871 1.00 65.62 289 ASP A O 1
ATOM 2254 N N . SER A 1 290 ? -12.866 -0.748 44.050 1.00 63.25 290 SER A N 1
ATOM 2255 C CA . SER A 1 290 ? -12.213 -0.374 42.782 1.00 63.25 290 SER A CA 1
ATOM 2256 C C . SER A 1 290 ? -11.266 0.836 42.901 1.00 63.25 290 SER A C 1
ATOM 2258 O O . SER A 1 290 ? -10.407 1.042 42.042 1.00 63.25 290 SER A O 1
ATOM 2260 N N . ALA A 1 291 ? -11.398 1.668 43.942 1.00 60.91 291 ALA A N 1
ATOM 2261 C CA . ALA A 1 291 ? -10.573 2.865 44.139 1.00 60.91 291 ALA A CA 1
ATOM 2262 C C . ALA A 1 291 ? -9.122 2.555 44.516 1.00 60.91 291 ALA A C 1
ATOM 2264 O O . ALA A 1 291 ? -8.239 3.319 44.109 1.00 60.91 291 ALA A O 1
ATOM 2265 N N . SER A 1 292 ? -8.857 1.472 45.264 1.00 62.72 292 SER A N 1
ATOM 2266 C CA . SER A 1 292 ? -7.475 1.088 45.593 1.00 62.72 292 SER A CA 1
ATOM 2267 C C . SER A 1 292 ? -6.693 0.717 44.341 1.00 62.72 292 SER A C 1
ATOM 2269 O O . SER A 1 292 ? -5.547 1.141 44.184 1.00 62.72 292 SER A O 1
ATOM 2271 N N . ASP A 1 293 ? -7.346 0.014 43.419 1.00 63.72 293 ASP A N 1
ATOM 2272 C CA . ASP A 1 293 ? -6.716 -0.541 42.221 1.00 63.72 293 ASP A CA 1
ATOM 2273 C C . ASP A 1 293 ? -6.564 0.514 41.118 1.00 63.72 293 ASP A C 1
ATOM 2275 O O . ASP A 1 293 ? -5.598 0.505 40.354 1.00 63.72 293 ASP A O 1
ATOM 2279 N N . LEU A 1 294 ? -7.460 1.506 41.095 1.00 62.97 294 LEU A N 1
ATOM 2280 C CA . LEU A 1 294 ? -7.372 2.680 40.221 1.00 62.97 294 LEU A CA 1
ATOM 2281 C C . LEU A 1 294 ? -6.468 3.796 40.779 1.00 62.97 294 LEU A C 1
ATOM 2283 O O . LEU A 1 294 ? -6.283 4.825 40.120 1.00 62.97 294 LEU A O 1
ATOM 2287 N N . GLY A 1 295 ? -5.896 3.625 41.977 1.00 56.00 295 GLY A N 1
ATOM 2288 C CA . GLY A 1 295 ? -5.043 4.627 42.620 1.00 56.00 295 GLY A CA 1
ATOM 2289 C C . GLY A 1 295 ? -5.770 5.946 42.906 1.00 56.00 295 GLY A C 1
ATOM 2290 O O . GLY A 1 295 ? -5.156 7.018 42.862 1.00 56.00 295 GLY A O 1
ATOM 2291 N N . ILE A 1 296 ? -7.081 5.883 43.152 1.00 55.91 296 ILE A N 1
ATOM 2292 C CA . ILE A 1 296 ? -7.888 7.038 43.541 1.00 55.91 296 ILE A CA 1
ATOM 2293 C C . ILE A 1 296 ? -7.543 7.341 44.999 1.00 55.91 296 ILE A C 1
ATOM 2295 O O . ILE A 1 296 ? -7.907 6.589 45.901 1.00 55.91 296 ILE A O 1
ATOM 2299 N N . GLN A 1 297 ? -6.852 8.453 45.258 1.00 46.88 297 GLN A N 1
ATOM 2300 C CA . GLN A 1 297 ? -6.780 8.974 46.620 1.00 46.88 297 GLN A CA 1
ATOM 2301 C C . GLN A 1 297 ? -8.206 9.356 47.031 1.00 46.88 297 GLN A C 1
ATOM 2303 O O . GLN A 1 297 ? -8.794 10.282 46.475 1.00 46.88 297 GLN A O 1
ATOM 2308 N N . THR A 1 298 ? -8.768 8.609 47.980 1.00 44.12 298 THR A N 1
ATOM 2309 C CA . THR A 1 298 ? -10.122 8.698 48.563 1.00 44.12 298 THR A CA 1
ATOM 2310 C C . THR A 1 298 ? -10.374 9.997 49.340 1.00 44.12 298 THR A C 1
ATOM 2312 O O . THR A 1 298 ? -11.108 10.047 50.323 1.00 44.12 298 THR A O 1
ATOM 2315 N N . SER A 1 299 ? -9.780 11.093 48.900 1.00 36.91 299 SER A N 1
ATOM 2316 C CA . SER A 1 299 ? -9.858 12.402 49.515 1.00 36.91 299 SER A CA 1
ATOM 2317 C C . SER A 1 299 ? -10.432 13.367 48.490 1.00 36.91 299 SER A C 1
ATOM 2319 O O . SER A 1 299 ? -9.691 13.962 47.712 1.00 36.91 299 SER A O 1
ATOM 2321 N N . THR A 1 300 ? -11.763 13.501 48.489 1.00 38.88 300 THR A N 1
ATOM 2322 C CA . THR A 1 300 ? -12.531 14.772 48.443 1.00 38.88 300 THR A CA 1
ATOM 2323 C C . THR A 1 300 ? -13.842 14.663 47.636 1.00 38.88 300 THR A C 1
ATOM 2325 O O . THR A 1 300 ? -14.827 15.271 48.041 1.00 38.88 300 THR A O 1
ATOM 2328 N N . GLU A 1 301 ? -13.955 13.835 46.585 1.00 39.47 301 GLU A N 1
ATOM 2329 C CA . GLU A 1 301 ? -15.199 13.783 45.772 1.00 39.47 301 GLU A CA 1
ATOM 2330 C C . GLU A 1 301 ? -16.288 12.813 46.276 1.00 39.47 301 GLU A C 1
ATOM 2332 O O . GLU A 1 301 ? -17.477 13.036 46.032 1.00 39.47 301 GLU A O 1
ATOM 2337 N N . LEU A 1 302 ? -15.930 11.795 47.066 1.00 43.06 302 LEU A N 1
ATOM 2338 C CA . LEU A 1 302 ? -16.892 10.868 47.694 1.00 43.06 302 LEU A CA 1
ATOM 2339 C C . LEU A 1 302 ? -17.726 11.512 48.824 1.00 43.06 302 LEU A C 1
ATOM 2341 O O . LEU A 1 302 ? -18.708 10.927 49.272 1.00 43.06 302 LEU A O 1
ATOM 2345 N N . ILE A 1 303 ? -17.389 12.732 49.264 1.00 41.00 303 ILE A N 1
ATOM 2346 C CA . ILE A 1 303 ? -18.036 13.415 50.404 1.00 41.00 303 ILE A CA 1
ATOM 2347 C C . ILE A 1 303 ? -19.273 14.240 49.979 1.00 41.00 303 ILE A C 1
ATOM 2349 O O . ILE A 1 303 ? -19.964 14.812 50.818 1.00 41.00 303 ILE A O 1
ATOM 2353 N N . SER A 1 304 ? -19.648 14.254 48.693 1.00 38.53 304 SER A N 1
ATOM 2354 C CA . SER A 1 304 ? -20.931 14.850 48.264 1.00 38.53 304 SER A CA 1
ATOM 2355 C C . SER A 1 304 ? -22.132 13.894 48.335 1.00 38.53 304 SER A C 1
ATOM 2357 O O . SER A 1 304 ? -23.221 14.252 47.902 1.00 38.53 304 SER A O 1
ATOM 2359 N N . PHE A 1 305 ? -21.990 12.729 48.978 1.00 41.91 305 PHE A N 1
ATOM 2360 C CA . PHE A 1 305 ? -23.120 11.901 49.434 1.00 41.91 305 PHE A CA 1
ATOM 2361 C C . PHE A 1 305 ? -23.906 12.524 50.609 1.00 41.91 305 PHE A C 1
ATOM 2363 O O . PHE A 1 305 ? -24.695 11.839 51.258 1.00 41.91 305 PHE A O 1
ATOM 2370 N N . ARG A 1 306 ? -23.697 13.812 50.916 1.00 35.34 306 ARG A N 1
ATOM 2371 C CA . ARG A 1 306 ? -24.403 14.488 52.002 1.00 35.34 306 ARG A CA 1
ATOM 2372 C C . ARG A 1 306 ? -25.876 14.637 51.627 1.00 35.34 306 ARG A C 1
ATOM 2374 O O . ARG A 1 306 ? -26.205 15.285 50.636 1.00 35.34 306 ARG A O 1
ATOM 2381 N N . GLU A 1 307 ? -26.714 13.992 52.433 1.00 36.44 307 GLU A N 1
ATOM 2382 C CA . GLU A 1 307 ? -28.171 14.077 52.436 1.00 36.44 307 GLU A CA 1
ATOM 2383 C C . GLU A 1 307 ? -28.659 15.503 52.134 1.00 36.44 307 GLU A C 1
ATOM 2385 O O . GLU A 1 307 ? -28.081 16.467 52.654 1.00 36.44 307 GLU A O 1
ATOM 2390 N N . PRO A 1 308 ? -29.735 15.672 51.343 1.00 36.56 308 PRO A N 1
ATOM 2391 C CA . PRO A 1 308 ? -30.464 16.924 51.350 1.00 36.56 308 PRO A CA 1
ATOM 2392 C C . PRO A 1 308 ? -31.113 17.072 52.730 1.00 36.56 308 PRO A C 1
ATOM 2394 O O . PRO A 1 308 ? -32.190 16.547 53.002 1.00 36.56 308 PRO A O 1
ATOM 2397 N N . ASP A 1 309 ? -30.417 17.783 53.609 1.00 41.22 309 ASP A N 1
ATOM 2398 C CA . ASP A 1 309 ? -30.967 18.357 54.827 1.00 41.22 309 ASP A CA 1
ATOM 2399 C C . ASP A 1 309 ? -32.130 19.272 54.413 1.00 41.22 309 ASP A C 1
ATOM 2401 O O . ASP A 1 309 ? -31.917 20.311 53.779 1.00 41.22 309 ASP A O 1
ATOM 2405 N N . GLY A 1 310 ? -33.372 18.884 54.716 1.00 38.62 310 GLY A N 1
ATOM 2406 C CA . GLY A 1 310 ? -34.499 19.789 54.512 1.00 38.62 310 GLY A CA 1
ATOM 2407 C C . GLY A 1 310 ? -35.884 19.175 54.369 1.00 38.62 310 GLY A C 1
ATOM 2408 O O . GLY A 1 310 ? -36.513 19.350 53.333 1.00 38.62 310 GLY A O 1
ATOM 2409 N N . SER A 1 311 ? -36.433 18.623 55.450 1.00 31.06 311 SER A N 1
ATOM 2410 C CA . SER A 1 311 ? -37.815 18.968 55.810 1.00 31.06 311 SER A CA 1
ATOM 2411 C C . SER A 1 311 ? -38.023 18.830 57.315 1.00 31.06 311 SER A C 1
ATOM 2413 O O . SER A 1 311 ? -38.305 17.752 57.834 1.00 31.06 311 SER A O 1
ATOM 2415 N N . LYS A 1 312 ? -37.873 19.963 58.006 1.00 37.16 312 LYS A N 1
ATOM 2416 C CA . LYS A 1 312 ? -38.680 20.260 59.187 1.00 37.16 312 LYS A CA 1
ATOM 2417 C C . LYS A 1 312 ? -40.114 20.489 58.711 1.00 37.16 312 LYS A C 1
ATOM 2419 O O . LYS A 1 312 ? -40.312 21.386 57.897 1.00 37.16 312 LYS A O 1
ATOM 2424 N N . GLU A 1 313 ? -41.050 19.718 59.242 1.00 37.38 313 GLU A N 1
ATOM 2425 C CA . GLU A 1 313 ? -42.231 20.199 59.975 1.00 37.38 313 GLU A CA 1
ATOM 2426 C C . GLU A 1 313 ? -42.646 19.126 60.986 1.00 37.38 313 GLU A C 1
ATOM 2428 O O . GLU A 1 313 ? -42.646 17.932 60.609 1.00 37.38 313 GLU A O 1
#

Foldseek 3Di:
DQPDQKDDDDCVVLVVVLLVVLLVLLVVLLVCLVPCLVCCVPDVPVLLVVLVVSLVVLLVVLLVSLLVNQARTHGDDDPWDKDKDFDALVVVVVVVVVLCVVCLQQAADQDVVLVVVLVVLSCCLSCVLVVQVVVDPVSSVCNSVSNSVSSSVSSVSSSVRSNNHDHHPVHVVQDAADSLLQVQVLVLQVPQQQKDFDGWIWMWTDDPNDIGTDDTWGKIAGPPQRVFKIWTFGTDRNYGFKIWIAGPVPRDIFIFGDDDDSNVSNLVNVLVNQVVVCVVVVHCVSCVVSCVSSVPPPPDDVVVVDDPPDDDD

pLDDT: mean 84.32, std 13.95, range [31.06, 97.88]